Protein 3HJZ (pdb70)

InterPro domains:
  IPR001585 Transaldolase/Fructose-6-phosphate aldolase [PF00923] (14-316)
  IPR001585 Transaldolase/Fructose-6-phosphate aldolase [PTHR10683] (3-319)
  IPR004730 Transaldolase type 1 [MF_00492] (2-321)
  IPR004730 Transaldolase type 1 [TIGR00874] (5-321)
  IPR004730 Transaldolase type 1 [cd00957] (3-308)
  IPR013785 Aldolase-type TIM barrel [G3DSA:3.20.20.70] (1-333)
  IPR018225 Transaldolase, active site [PS00958] (132-149)
  IPR018225 Transaldolase, active site [PS01054] (31-39)

Radius of gyration: 20.73 Å; Cα contacts (8 Å, |Δi|>4): 578; chains: 1; bounding box: 53×52×61 Å

Sequence (327 aa):
GKSILEQLSSTVVVVADTGDLDSIKKFQPRDATTNPSLILAAAKNPDYVKLIDKAIESSENTLPNGFSEIELIKETVDQVSSVFFGKEILKIISGRVSTEVDARLSFDTEATVKKKARKLINLYKNFGIIEKEERILIKIAATWEGIKAAEILEKEGIKCNLTLLFNFCQAVTCANANNITLISPFVGRILDWHKAKTGKTSFIGAEEDPGVISVTQIYKYFKEKGFKTEVGASFRRNLDEIKELAGCDLLTIAPKFLEELKREKGVLIRKLDASTTKINNSIDYKFEEEKDFRLSLLEDQASSEKLSSEEGITGFSKAIEELEELLIEERLSSEKNHKLISA

Foldseek 3Di:
DDFLLRLLVVQQEFAADQEDVVCQVVQGQEEEQALRRLVVLCVPPVSVVLLVVLLVVLVVVDDPPDDPVSSLVSSLLSSLLSVLVVSVVRHNAAYEGEQQLVCQPPLVVSLVSLVVSQVSNVVVPHHQRRYAHEGEQDPSRLVNQLVCVVVVRAYEYELDQAPLSLLSNLVSLHAEYEYAQVVQQVVVCVVPVPPDQFACRRSSLVGQLVSLQVCFQQVGNYAYYENDPDLSSVLSQRQGNYYHHHPVSSVVSRVHDDDRDRSSDHHYHDDDDDSDDQDDVNSVVVCVPCSVVSSVVVSVVSNVSSVVSSVVSVVSVVCVVCVVVDD

Secondary structure (DSSP, 8-state):
---HHHHHH--EEEE---SHHHHHHH--SSEEE-HHHHHHHTTSTTTHHHHHHHHHHHHHHSPTT--HHHHHHHHHHHHHHHHHHHHHTT-SS-EEEE--GGGTT-HHHHHHHHHHHHHHHHHTT--GGGEEEEEE-SHHHHHHHHHHHHTT--EEEES--SHHHHHHHHHTT-SEE--BHHHHHHHHHHHH------GGG-HHHHHHHHHHHHHHHHT---B--B--SSHHHHHHTTT-SEEEE-HHHHHHHHH--S------------S--------HHHHHH------HHHHHHHHHHHHHHHHHHHHHHHHHHH--HHHHH--

Organism: Prochlorococcus marinus (strain MIT 9312) (NCBI:txid74546)

Nearest PDB structures (foldseek):
  1i2r-assembly1_B  TM=9.278E-01  e=1.715E-32  Escherichia coli
  1i2q-assembly1_B  TM=9.282E-01  e=2.125E-32  Escherichia coli
  3m16-assembly1_A-2  TM=9.325E-01  e=6.916E-32  Oleispira antarctica
  1i2p-assembly1_B  TM=9.284E-01  e=3.264E-32  Escherichia coli
  4rz6-assembly1_B  TM=9.303E-01  e=6.555E-32  Escherichia coli K-12

CATH classification: 3.20.20.70

Solvent-accessible surface area: 15963 Å² total

B-factor: mean 16.56, std 7.11, range [6.6, 60.42]

Structure (mmCIF, N/CA/C/O backbone):
data_3HJZ
#
_entry.id   3HJZ
#
_cell.length_a   42.755
_cell.length_b   80.376
_cell.length_c   97.866
_cell.angle_alpha   90.00
_cell.angle_beta   90.00
_cell.angle_gamma   90.00
#
_symmetry.space_group_name_H-M   'P 21 21 21'
#
loop_
_entity.id
_entity.type
_entity.pdbx_description
1 polymer 'Transaldolase B'
2 non-polymer 1,2-ETHANEDIOL
3 non-polymer 'SODIUM ION'
4 non-polymer 'CHLORIDE ION'
5 non-polymer 'SULFATE ION'
6 non-polymer DI(HYDROXYETHYL)ETHER
7 water water
#
loop_
_atom_site.group_PDB
_atom_site.id
_atom_site.type_symbol
_atom_site.label_atom_id
_atom_site.label_alt_id
_atom_site.label_comp_id
_atom_site.label_asym_id
_atom_site.label_entity_id
_atom_site.label_seq_id
_atom_site.pdbx_PDB_ins_code
_atom_site.Cartn_x
_atom_site.Cartn_y
_atom_site.Cartn_z
_atom_site.occupancy
_atom_site.B_iso_or_equiv
_atom_site.auth_seq_id
_atom_site.auth_comp_id
_atom_site.auth_asym_id
_atom_site.auth_atom_id
_atom_site.pdbx_PDB_model_num
ATOM 1 N N . GLY A 1 1 ? -16.429 19.478 5.906 1.00 32.36 0 GLY A N 1
ATOM 2 C CA . GLY A 1 1 ? -15.279 19.407 4.904 1.00 31.84 0 GLY A CA 1
ATOM 3 C C . GLY A 1 1 ? -14.328 20.603 4.743 1.00 31.81 0 GLY A C 1
ATOM 4 O O . GLY A 1 1 ? -14.535 21.634 5.400 1.00 33.00 0 GLY A O 1
ATOM 21 N N . LYS A 1 3 ? -13.106 16.884 3.560 1.00 27.60 2 LYS A N 1
ATOM 22 C CA . LYS A 1 3 ? -12.981 15.652 4.369 1.00 23.93 2 LYS A CA 1
ATOM 23 C C . LYS A 1 3 ? -11.749 14.832 4.004 1.00 21.02 2 LYS A C 1
ATOM 24 O O . LYS A 1 3 ? -11.609 14.347 2.875 1.00 19.27 2 LYS A O 1
ATOM 30 N N . SER A 1 4 ? -10.852 14.697 4.970 1.00 18.27 3 SER A N 1
ATOM 31 C CA . SER A 1 4 ? -9.695 13.830 4.812 1.00 15.64 3 SER A CA 1
ATOM 32 C C . SER A 1 4 ? -10.189 12.380 4.645 1.00 13.63 3 SER A C 1
ATOM 33 O O . SER A 1 4 ? -11.359 12.070 4.930 1.00 12.05 3 SER A O 1
ATOM 36 N N . ILE A 1 5 ? -9.300 11.525 4.154 1.00 12.84 4 ILE A N 1
ATOM 37 C CA . ILE A 1 5 ? -9.567 10.088 4.087 1.00 12.21 4 ILE A CA 1
ATOM 38 C C . ILE A 1 5 ? -9.889 9.591 5.511 1.00 12.07 4 ILE A C 1
ATOM 39 O O . ILE A 1 5 ? -10.808 8.775 5.683 1.00 11.59 4 ILE A O 1
ATOM 44 N N . LEU A 1 6 ? -9.151 10.068 6.518 1.00 12.03 5 LEU A N 1
ATOM 45 C CA . LEU A 1 6 ? -9.431 9.650 7.921 1.00 12.49 5 LEU A CA 1
ATOM 46 C C . LEU A 1 6 ? -10.866 10.022 8.328 1.00 13.29 5 LEU A C 1
ATOM 47 O O . LEU A 1 6 ? -11.615 9.209 8.930 1.00 12.73 5 LEU A O 1
ATOM 52 N N . GLU A 1 7 ? -11.283 11.232 7.972 1.00 12.51 6 GLU A N 1
ATOM 53 C CA . GLU A 1 7 ? -12.602 11.643 8.390 1.00 12.99 6 GLU A CA 1
ATOM 54 C C . GLU A 1 7 ? -13.691 10.794 7.698 1.00 13.11 6 GLU A C 1
ATOM 55 O O . GLU A 1 7 ? -14.677 10.405 8.325 1.00 12.52 6 GLU A O 1
ATOM 61 N N . GLN A 1 8 ? -13.507 10.521 6.406 1.00 11.66 7 GLN A N 1
ATOM 62 C CA . GLN A 1 8 ? -14.403 9.629 5.681 1.00 12.83 7 GLN A CA 1
ATOM 63 C C . GLN A 1 8 ? -14.456 8.269 6.343 1.00 12.87 7 GLN A C 1
ATOM 64 O O . GLN A 1 8 ? -15.559 7.775 6.647 1.00 12.39 7 GLN A O 1
ATOM 70 N N . LEU A 1 9 ? -13.280 7.692 6.601 1.00 12.72 8 LEU A N 1
ATOM 71 C CA . LEU A 1 9 ? -13.178 6.366 7.263 1.00 12.59 8 LEU A CA 1
ATOM 72 C C . LEU A 1 9 ? -13.913 6.324 8.619 1.00 13.55 8 LEU A C 1
ATOM 73 O O . LEU A 1 9 ? -14.636 5.350 8.923 1.00 12.44 8 LEU A O 1
ATOM 78 N N . SER A 1 10 ? -13.751 7.379 9.418 1.00 13.07 9 SER A N 1
ATOM 79 C CA . SER A 1 10 ? -14.336 7.420 10.767 1.00 13.74 9 SER A CA 1
ATOM 80 C C . SER A 1 10 ? -15.854 7.511 10.721 1.00 14.21 9 SER A C 1
ATOM 81 O O . SER A 1 10 ? -16.528 7.185 11.705 1.00 13.92 9 SER A O 1
ATOM 84 N N . SER A 1 11 ? -16.395 7.948 9.581 1.00 14.04 10 SER A N 1
ATOM 85 C CA . SER A 1 11 ? -17.837 7.992 9.423 1.00 14.70 10 SER A CA 1
ATOM 86 C C . SER A 1 11 ? -18.393 6.619 9.107 1.00 14.79 10 SER A C 1
ATOM 87 O O . SER A 1 11 ? -19.591 6.413 9.208 1.00 15.25 10 SER A O 1
ATOM 98 N N . THR A 1 13 ? -16.596 3.530 10.143 1.00 10.52 12 THR A N 1
ATOM 99 C CA . THR A 1 13 ? -15.847 2.532 10.931 1.00 11.48 12 THR A CA 1
ATOM 100 C C . THR A 1 13 ? -15.408 3.171 12.223 1.00 11.70 12 THR A C 1
ATOM 101 O O . THR A 1 13 ? -14.948 4.314 12.219 1.00 12.68 12 THR A O 1
ATOM 105 N N . VAL A 1 14 ? -15.522 2.443 13.322 1.00 12.02 13 VAL A N 1
ATOM 106 C CA . VAL A 1 14 ? -14.845 2.841 14.556 1.00 12.08 13 VAL A CA 1
ATOM 107 C C . VAL A 1 14 ? -13.318 2.629 14.426 1.00 11.99 13 VAL A C 1
ATOM 108 O O . VAL A 1 14 ? -12.789 1.501 14.427 1.00 11.06 13 VAL A O 1
ATOM 112 N N . VAL A 1 15 ? -12.607 3.736 14.325 1.00 12.61 14 VAL A N 1
ATOM 113 C CA . VAL A 1 15 ? -11.155 3.680 14.159 1.00 13.04 14 VAL A CA 1
ATOM 114 C C . VAL A 1 15 ? -10.507 3.731 15.533 1.00 13.49 14 VAL A C 1
ATOM 115 O O . VAL A 1 15 ? -10.848 4.593 16.356 1.00 13.20 14 VAL A O 1
ATOM 119 N N . VAL A 1 16 ? -9.553 2.813 15.756 1.00 13.33 15 VAL A N 1
ATOM 120 C CA A VAL A 1 16 ? -8.866 2.737 17.026 0.80 14.81 15 VAL A CA 1
ATOM 121 C CA B VAL A 1 16 ? -8.883 2.638 17.043 0.20 13.84 15 VAL A CA 1
ATOM 122 C C . VAL A 1 16 ? -7.373 2.640 16.816 1.00 14.43 15 VAL A C 1
ATOM 123 O O . VAL A 1 16 ? -6.874 1.805 16.058 1.00 15.65 15 VAL A O 1
ATOM 130 N N . ALA A 1 17 ? -6.646 3.531 17.481 1.00 15.31 16 ALA A N 1
ATOM 131 C CA . ALA A 1 17 ? -5.186 3.504 17.406 1.00 15.41 16 ALA A CA 1
ATOM 132 C C . ALA A 1 17 ? -4.702 2.184 17.979 1.00 16.36 16 ALA A C 1
ATOM 133 O O . ALA A 1 17 ? -5.143 1.748 19.046 1.00 16.17 16 ALA A O 1
ATOM 135 N N . ASP A 1 18 ? -3.780 1.572 17.265 1.00 16.30 17 ASP A N 1
ATOM 136 C CA . ASP A 1 18 ? -3.107 0.371 17.696 1.00 17.98 17 ASP A CA 1
ATOM 137 C C . ASP A 1 18 ? -2.075 0.779 18.745 1.00 18.95 17 ASP A C 1
ATOM 138 O O . ASP A 1 18 ? -1.169 1.592 18.460 1.00 20.28 17 ASP A O 1
ATOM 143 N N . THR A 1 19 ? -2.222 0.267 19.964 1.00 18.14 18 THR A N 1
ATOM 144 C CA . THR A 1 19 ? -1.299 0.599 21.063 1.00 18.38 18 THR A CA 1
ATOM 145 C C . THR A 1 19 ? -0.802 -0.691 21.711 1.00 18.97 18 THR A C 1
ATOM 146 O O . THR A 1 19 ? -1.548 -1.674 21.771 1.00 19.28 18 THR A O 1
ATOM 150 N N . GLY A 1 20 ? 0.456 -0.708 22.164 1.00 18.31 19 GLY A N 1
ATOM 151 C CA . GLY A 1 20 ? 0.962 -1.881 22.883 1.00 19.10 19 GLY A CA 1
ATOM 152 C C . GLY A 1 20 ? 1.556 -1.538 24.237 1.00 18.52 19 GLY A C 1
ATOM 153 O O . GLY A 1 20 ? 2.203 -2.367 24.852 1.00 18.85 19 GLY A O 1
ATOM 154 N N . ASP A 1 21 ? 1.369 -0.302 24.688 1.00 18.00 20 ASP A N 1
ATOM 155 C CA . ASP A 1 21 ? 1.902 0.107 25.988 1.00 19.12 20 ASP A CA 1
ATOM 156 C C . ASP A 1 21 ? 1.086 1.269 26.525 1.00 18.70 20 ASP A C 1
ATOM 157 O O . ASP A 1 21 ? 0.358 1.940 25.780 1.00 17.93 20 ASP A O 1
ATOM 162 N N . LEU A 1 22 ? 1.221 1.497 27.820 1.00 18.17 21 LEU A N 1
ATOM 163 C CA . LEU A 1 22 ? 0.435 2.497 28.507 1.00 18.78 21 LEU A CA 1
ATOM 164 C C . LEU A 1 22 ? 0.722 3.935 28.042 1.00 18.36 21 LEU A C 1
ATOM 165 O O . LEU A 1 22 ? -0.192 4.763 27.947 1.00 17.47 21 LEU A O 1
ATOM 170 N N . ASP A 1 23 ? 1.982 4.251 27.750 1.00 18.53 22 ASP A N 1
ATOM 171 C CA . ASP A 1 23 ? 2.283 5.589 27.241 1.00 19.01 22 ASP A CA 1
ATOM 172 C C . ASP A 1 23 ? 1.519 5.886 25.950 1.00 18.22 22 ASP A C 1
ATOM 173 O O . ASP A 1 23 ? 1.000 6.989 25.772 1.00 18.71 22 ASP A O 1
ATOM 178 N N . SER A 1 24 ? 1.464 4.905 25.053 1.00 17.14 23 SER A N 1
ATOM 179 C CA . SER A 1 24 ? 0.748 5.073 23.780 1.00 17.32 23 SER A CA 1
ATOM 180 C C . SER A 1 24 ? -0.757 5.182 24.000 1.00 15.47 23 SER A C 1
ATOM 181 O O . SER A 1 24 ? -1.455 5.894 23.273 1.00 15.21 23 SER A O 1
ATOM 184 N N . ILE A 1 25 ? -1.261 4.459 24.997 1.00 15.08 24 ILE A N 1
ATOM 185 C CA . ILE A 1 25 ? -2.686 4.543 25.332 1.00 14.87 24 ILE A CA 1
ATOM 186 C C . ILE A 1 25 ? -3.016 5.957 25.818 1.00 16.26 24 ILE A C 1
ATOM 187 O O . ILE A 1 25 ? -3.965 6.582 25.365 1.00 15.84 24 ILE A O 1
ATOM 192 N N . LYS A 1 26 ? -2.180 6.489 26.698 1.00 18.22 25 LYS A N 1
ATOM 193 C CA . LYS A 1 26 ? -2.335 7.882 27.160 1.00 20.27 25 LYS A CA 1
ATOM 194 C C . LYS A 1 26 ? -2.229 8.901 26.007 1.00 20.24 25 LYS A C 1
ATOM 195 O O . LYS A 1 26 ? -3.034 9.828 25.916 1.00 20.90 25 LYS A O 1
ATOM 201 N N . LYS A 1 27 ? -1.261 8.695 25.123 1.00 21.44 26 LYS A N 1
ATOM 202 C CA . LYS A 1 27 ? -0.984 9.636 24.031 1.00 22.26 26 LYS A CA 1
ATOM 203 C C . LYS A 1 27 ? -2.098 9.668 22.984 1.00 22.44 26 LYS A C 1
ATOM 204 O O . LYS A 1 27 ? -2.605 10.756 22.628 1.00 22.06 26 LYS A O 1
ATOM 210 N N . PHE A 1 28 ? -2.492 8.475 22.520 1.00 21.42 27 PHE A N 1
ATOM 211 C CA . PHE A 1 28 ? -3.470 8.327 21.430 1.00 21.73 27 PHE A CA 1
ATOM 212 C C . PHE A 1 28 ? -4.926 8.272 21.845 1.00 21.45 27 PHE A C 1
ATOM 213 O O . PHE A 1 28 ? -5.800 8.547 21.025 1.00 22.80 27 PHE A O 1
ATOM 221 N N . GLN A 1 29 ? -5.182 7.961 23.115 1.00 20.46 28 GLN A N 1
ATOM 222 C CA . GLN A 1 29 ? -6.537 7.807 23.663 1.00 21.37 28 GLN A CA 1
ATOM 223 C C . GLN A 1 29 ? -7.469 6.920 22.810 1.00 20.61 28 GLN A C 1
ATOM 224 O O . GLN A 1 29 ? -8.536 7.355 22.395 1.00 20.33 28 GLN A O 1
ATOM 230 N N . PRO A 1 30 ? -7.068 5.648 22.5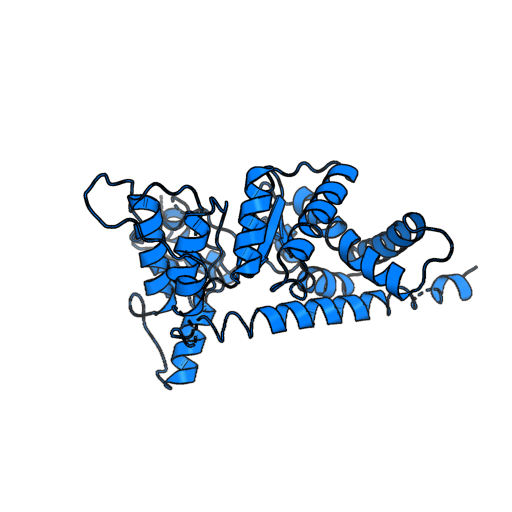76 1.00 19.65 29 PRO A N 1
ATOM 231 C CA . PRO A 1 30 ? -7.879 4.771 21.726 1.00 19.42 29 PRO A CA 1
ATOM 232 C C . PRO A 1 30 ? -9.204 4.497 22.420 1.00 18.83 29 PRO A C 1
ATOM 233 O O . PRO A 1 30 ? -9.232 4.490 23.651 1.00 18.85 29 PRO A O 1
ATOM 237 N N . ARG A 1 31 ? -10.274 4.232 21.659 1.00 17.82 30 ARG A N 1
ATOM 238 C CA . ARG A 1 31 ? -11.555 3.910 22.305 1.00 17.77 30 ARG A CA 1
ATOM 239 C C . ARG A 1 31 ? -11.418 2.594 23.073 1.00 16.58 30 ARG A C 1
ATOM 240 O O . ARG A 1 31 ? -11.886 2.486 24.203 1.00 15.49 30 ARG A O 1
ATOM 248 N N . ASP A 1 32 ? -10.766 1.613 22.447 1.00 15.39 31 ASP A N 1
ATOM 249 C CA . ASP A 1 32 ? -10.533 0.322 23.082 1.00 14.98 31 ASP A CA 1
ATOM 250 C C . ASP A 1 32 ? -9.054 0.050 23.110 1.00 14.80 31 ASP A C 1
ATOM 251 O O . ASP A 1 32 ? -8.305 0.522 22.236 1.00 14.49 31 ASP A O 1
ATOM 256 N N . ALA A 1 33 ? -8.630 -0.782 24.056 1.00 14.42 32 ALA A N 1
ATOM 257 C CA . ALA A 1 33 ? -7.227 -1.199 24.144 1.00 13.99 32 ALA A CA 1
ATOM 258 C C . ALA A 1 33 ? -7.132 -2.547 24.860 1.00 14.94 32 ALA A C 1
ATOM 259 O O . ALA A 1 33 ? -8.172 -3.188 25.136 1.00 14.51 32 ALA A O 1
ATOM 261 N N . THR A 1 34 ? -5.905 -2.985 25.158 1.00 15.03 33 THR A N 1
ATOM 262 C CA . THR A 1 34 ? -5.670 -4.371 25.618 1.00 15.44 33 THR A CA 1
ATOM 263 C C . THR A 1 34 ? -4.668 -4.428 26.790 1.00 14.92 33 THR A C 1
ATOM 264 O O . THR A 1 34 ? -3.595 -3.802 26.758 1.00 15.20 33 THR A O 1
ATOM 268 N N . THR A 1 35 ? -5.021 -5.189 27.820 1.00 14.23 34 THR A N 1
ATOM 269 C CA . THR A 1 35 ? -4.028 -5.656 28.779 1.00 13.06 34 THR A CA 1
ATOM 270 C C . THR A 1 35 ? -3.575 -7.092 28.386 1.00 13.40 34 THR A C 1
ATOM 271 O O . THR A 1 35 ? -4.378 -8.027 28.232 1.00 13.66 34 THR A O 1
ATOM 275 N N . ASN A 1 36 ? -2.278 -7.251 28.222 1.00 12.72 35 ASN A N 1
ATOM 276 C CA . ASN A 1 36 ? -1.714 -8.547 27.923 1.00 13.19 35 ASN A CA 1
ATOM 277 C C . ASN A 1 36 ? -0.293 -8.562 28.477 1.00 12.07 35 ASN A C 1
ATOM 278 O O . ASN A 1 36 ? 0.237 -7.518 28.896 1.00 13.24 35 ASN A O 1
ATOM 283 N N . PRO A 1 37 ? 0.315 -9.750 28.529 1.00 12.40 36 PRO A N 1
ATOM 284 C CA . PRO A 1 37 ? 1.705 -9.868 28.980 1.00 12.72 36 PRO A CA 1
ATOM 285 C C . PRO A 1 37 ? 2.687 -8.863 28.345 1.00 12.09 36 PRO A C 1
ATOM 286 O O . PRO A 1 37 ? 3.448 -8.281 29.064 1.00 12.63 36 PRO A O 1
ATOM 290 N N . SER A 1 38 ? 2.601 -8.599 27.045 1.00 12.36 37 SER A N 1
ATOM 291 C CA . SER A 1 38 ? 3.534 -7.684 26.363 1.00 13.24 37 SER A CA 1
ATOM 292 C C . SER A 1 38 ? 3.471 -6.206 26.825 1.00 13.70 37 SER A C 1
ATOM 293 O O . SER A 1 38 ? 4.519 -5.535 26.930 1.00 12.34 37 SER A O 1
ATOM 296 N N . LEU A 1 39 ? 2.258 -5.708 27.061 1.00 12.77 38 LEU A N 1
ATOM 297 C CA . LEU A 1 39 ? 2.056 -4.371 27.614 1.00 13.51 38 LEU A CA 1
ATOM 298 C C . LEU A 1 39 ? 2.705 -4.245 29.017 1.00 13.85 38 LEU A C 1
ATOM 299 O O . LEU A 1 39 ? 3.357 -3.227 29.346 1.00 14.09 38 LEU A O 1
ATOM 304 N N . ILE A 1 40 ? 2.530 -5.276 29.820 1.00 13.17 39 ILE A N 1
ATOM 305 C CA . ILE A 1 40 ? 3.090 -5.312 31.168 1.00 14.27 39 ILE A CA 1
ATOM 306 C C . ILE A 1 40 ? 4.627 -5.434 31.166 1.00 14.24 39 ILE A C 1
ATOM 307 O O . ILE A 1 40 ? 5.289 -4.772 31.978 1.00 14.59 39 ILE A O 1
ATOM 312 N N . LEU A 1 41 ? 5.190 -6.244 30.256 1.00 13.87 40 LEU A N 1
ATOM 313 C CA . LEU A 1 41 ? 6.657 -6.277 30.052 1.00 15.23 40 LEU A CA 1
ATOM 314 C C . LEU A 1 41 ? 7.225 -4.899 29.670 1.00 15.65 40 LEU A C 1
ATOM 315 O O . LEU A 1 41 ? 8.269 -4.476 30.201 1.00 15.99 40 LEU A O 1
ATOM 320 N N . ALA A 1 42 ? 6.544 -4.218 28.747 1.00 16.53 41 ALA A N 1
ATOM 321 C CA . ALA A 1 42 ? 6.873 -2.856 28.377 1.00 16.59 41 ALA A CA 1
ATOM 322 C C . ALA A 1 42 ? 6.858 -1.933 29.602 1.00 17.24 41 ALA A C 1
ATOM 323 O O . ALA A 1 42 ? 7.761 -1.143 29.782 1.00 17.89 41 ALA A O 1
ATOM 325 N N . ALA A 1 43 ? 5.832 -2.045 30.437 1.00 17.94 42 ALA A N 1
ATOM 326 C CA . ALA A 1 43 ? 5.660 -1.181 31.604 1.00 18.80 42 ALA A CA 1
ATOM 327 C C . ALA A 1 43 ? 6.758 -1.407 32.663 1.00 20.23 42 ALA A C 1
ATOM 328 O O . ALA A 1 43 ? 7.124 -0.488 33.415 1.00 20.24 42 ALA A O 1
ATOM 330 N N . ALA A 1 44 ? 7.276 -2.639 32.720 1.00 21.80 43 ALA A N 1
ATOM 331 C CA . ALA A 1 44 ? 8.318 -2.986 33.695 1.00 23.45 43 ALA A CA 1
ATOM 332 C C . ALA A 1 44 ? 9.562 -2.113 33.529 1.00 24.25 43 ALA A C 1
ATOM 333 O O . ALA A 1 44 ? 10.362 -1.949 34.466 1.00 25.03 43 ALA A O 1
ATOM 335 N N . LYS A 1 45 ? 9.704 -1.546 32.340 1.00 25.33 44 LYS A N 1
ATOM 336 C CA . LYS A 1 45 ? 10.854 -0.686 31.995 1.00 26.22 44 LYS A CA 1
ATOM 337 C C . LYS A 1 45 ? 10.672 0.754 32.457 1.00 25.85 44 LYS A C 1
ATOM 338 O O . LYS A 1 45 ? 11.595 1.553 32.372 1.00 26.20 44 LYS A O 1
ATOM 344 N N . ASN A 1 46 ? 9.477 1.063 32.943 1.00 25.60 45 ASN A N 1
ATOM 345 C CA . ASN A 1 46 ? 9.050 2.404 33.306 1.00 25.54 45 ASN A CA 1
ATOM 346 C C . ASN A 1 46 ? 8.990 2.590 34.829 1.00 25.74 45 ASN A C 1
ATOM 347 O O . ASN A 1 46 ? 8.287 1.865 35.521 1.00 24.79 45 ASN A O 1
ATOM 352 N N . PRO A 1 47 ? 9.733 3.587 35.365 1.00 25.99 46 PRO A N 1
ATOM 353 C CA . PRO A 1 47 ? 9.815 3.746 36.822 1.00 26.16 46 PRO A CA 1
ATOM 354 C C . PRO A 1 47 ? 8.479 4.061 37.490 1.00 25.87 46 PRO A C 1
ATOM 355 O O . PRO A 1 47 ? 8.329 3.840 38.695 1.00 26.87 46 PRO A O 1
ATOM 359 N N . ASP A 1 48 ? 7.514 4.575 36.737 1.00 25.16 47 ASP A N 1
ATOM 360 C CA . ASP A 1 48 ? 6.183 4.776 37.295 1.00 24.84 47 ASP A CA 1
ATOM 361 C C . ASP A 1 48 ? 5.460 3.435 37.347 1.00 23.89 47 ASP A C 1
ATOM 362 O O . ASP A 1 48 ? 5.113 2.956 38.417 1.00 23.96 47 ASP A O 1
ATOM 367 N N . TYR A 1 49 ? 5.263 2.836 36.180 1.00 22.12 48 TYR A N 1
ATOM 368 C CA . TYR A 1 49 ? 4.387 1.678 36.043 1.00 21.88 48 TYR A CA 1
ATOM 369 C C . TYR A 1 49 ? 4.924 0.416 36.738 1.00 19.82 48 TYR A C 1
ATOM 370 O O . TYR A 1 49 ? 4.141 -0.423 37.184 1.00 20.72 48 TYR A O 1
ATOM 379 N N . VAL A 1 50 ? 6.242 0.261 36.832 1.00 19.05 49 VAL A N 1
ATOM 380 C CA . VAL A 1 50 ? 6.804 -0.917 37.539 1.00 17.74 49 VAL A CA 1
ATOM 381 C C . VAL A 1 50 ? 6.291 -1.037 38.990 1.00 18.09 49 VAL A C 1
ATOM 382 O O . VAL A 1 50 ? 6.140 -2.155 39.540 1.00 16.65 49 VAL A O 1
ATOM 386 N N . LYS A 1 51 ? 5.975 0.108 39.602 1.00 16.86 50 LYS A N 1
ATOM 387 C CA . LYS A 1 51 ? 5.428 0.112 40.967 1.00 18.19 50 LYS A CA 1
ATOM 388 C C . LYS A 1 51 ? 4.086 -0.629 41.033 1.00 17.28 50 LYS A C 1
ATOM 389 O O . LYS A 1 51 ? 3.749 -1.240 42.053 1.00 15.83 50 LYS A O 1
ATOM 395 N N . LEU A 1 52 ? 3.340 -0.576 39.934 1.00 16.54 51 LEU A N 1
ATOM 396 C CA . LEU A 1 52 ? 2.055 -1.267 39.861 1.00 15.97 51 LEU A CA 1
ATOM 397 C C . LEU A 1 52 ? 2.249 -2.791 39.735 1.00 15.12 51 LEU A C 1
ATOM 398 O O . LEU A 1 52 ? 1.449 -3.574 40.290 1.00 13.82 51 LEU A O 1
ATOM 403 N N . ILE A 1 53 ? 3.322 -3.197 39.043 1.00 14.00 52 ILE A N 1
ATOM 404 C CA . ILE A 1 53 ? 3.761 -4.601 39.066 1.00 13.22 52 ILE A CA 1
ATOM 405 C C . ILE A 1 53 ? 4.101 -5.069 40.490 1.00 13.49 52 ILE A C 1
ATOM 406 O O . ILE A 1 53 ? 3.592 -6.117 40.942 1.00 13.33 52 ILE A O 1
ATOM 411 N N . ASP A 1 54 ? 4.970 -4.333 41.187 1.00 12.97 53 ASP A N 1
ATOM 412 C CA . ASP A 1 54 ? 5.305 -4.717 42.564 1.00 14.72 53 ASP A CA 1
ATOM 413 C C . ASP A 1 54 ? 4.069 -4.764 43.445 1.00 13.81 53 ASP A C 1
ATOM 414 O O . ASP A 1 54 ? 3.944 -5.635 44.316 1.00 13.50 53 ASP A O 1
ATOM 419 N N . LYS A 1 55 ? 3.129 -3.840 43.212 1.00 14.01 54 LYS A N 1
ATOM 420 C CA . LYS A 1 55 ? 1.868 -3.855 43.951 1.00 13.35 54 LYS A CA 1
ATOM 421 C C . LYS A 1 55 ? 1.051 -5.145 43.760 1.00 13.44 54 LYS A C 1
ATOM 422 O O . LYS A 1 55 ? 0.492 -5.682 44.718 1.00 13.33 54 LYS A O 1
ATOM 428 N N . ALA A 1 56 ? 1.012 -5.649 42.534 1.00 12.75 55 ALA A N 1
ATOM 429 C CA . ALA A 1 56 ? 0.329 -6.913 42.230 1.00 13.10 55 ALA A CA 1
ATOM 430 C C . ALA A 1 56 ? 0.975 -8.077 42.968 1.00 13.34 55 ALA A C 1
ATOM 431 O O . ALA A 1 56 ? 0.278 -8.970 43.434 1.00 14.82 55 ALA A O 1
ATOM 433 N N . ILE A 1 57 ? 2.297 -8.050 43.096 1.00 14.24 56 ILE A N 1
ATOM 434 C CA . ILE A 1 57 ? 3.022 -9.066 43.887 1.00 14.01 56 ILE A CA 1
ATOM 435 C C . ILE A 1 57 ? 2.584 -8.956 45.351 1.00 13.89 56 ILE A C 1
ATOM 436 O O . ILE A 1 57 ? 2.165 -9.942 45.955 1.00 12.94 56 ILE A O 1
ATOM 441 N N . GLU A 1 58 ? 2.667 -7.755 45.918 1.00 14.05 57 GLU A N 1
ATOM 442 C CA . GLU A 1 58 ? 2.176 -7.526 47.283 1.00 15.06 57 GLU A CA 1
ATOM 443 C C . GLU A 1 58 ? 0.733 -7.982 47.497 1.00 14.24 57 GLU A C 1
ATOM 444 O O . GLU A 1 58 ? 0.411 -8.640 48.500 1.00 13.98 57 GLU A O 1
ATOM 450 N N . SER A 1 59 ? -0.144 -7.608 46.572 1.00 14.43 58 SER A N 1
ATOM 451 C CA . SER A 1 59 ? -1.570 -7.962 46.663 1.00 14.99 58 SER A CA 1
ATOM 452 C C . SER A 1 59 ? -1.790 -9.484 46.636 1.00 15.11 58 SER A C 1
ATOM 453 O O . SER A 1 59 ? -2.645 -10.043 47.370 1.00 14.76 58 SER A O 1
ATOM 456 N N . SER A 1 60 ? -0.992 -10.159 45.800 1.00 15.45 59 SER A N 1
ATOM 457 C CA . SER A 1 60 ? -1.075 -11.614 45.659 1.00 14.88 59 SER A CA 1
ATOM 458 C C . SER A 1 60 ? -0.559 -12.300 46.925 1.00 15.83 59 SER A C 1
ATOM 459 O O . SER A 1 60 ? -1.131 -13.287 47.378 1.00 14.73 59 SER A O 1
ATOM 462 N N . GLU A 1 61 ? 0.496 -11.734 47.504 1.00 16.67 60 GLU A N 1
ATOM 463 C CA . GLU A 1 61 ? 1.022 -12.181 48.794 1.00 17.05 60 GLU A CA 1
ATOM 464 C C . GLU A 1 61 ? -0.016 -12.131 49.919 1.00 17.33 60 GLU A C 1
ATOM 465 O O . GLU A 1 61 ? -0.127 -13.072 50.723 1.00 16.80 60 GLU A O 1
ATOM 471 N N . ASN A 1 62 ? -0.781 -11.038 49.945 1.00 16.81 61 ASN A N 1
ATOM 472 C CA . ASN A 1 62 ? -1.856 -10.836 50.902 1.00 16.80 61 ASN A CA 1
ATOM 473 C C . ASN A 1 62 ? -3.019 -11.799 50.645 1.00 16.13 61 ASN A C 1
ATOM 474 O O . ASN A 1 62 ? -3.711 -12.196 51.573 1.00 16.65 61 ASN A O 1
ATOM 479 N N . THR A 1 63 ? -3.228 -12.174 49.386 1.00 15.09 62 THR A N 1
ATOM 480 C CA . THR A 1 63 ? -4.425 -12.918 48.980 1.00 16.10 62 THR A CA 1
ATOM 481 C C . THR A 1 63 ? -4.364 -14.417 49.297 1.00 16.13 62 THR A C 1
ATOM 482 O O . THR A 1 63 ? -5.378 -15.050 49.693 1.00 15.82 62 THR A O 1
ATOM 486 N N . LEU A 1 64 ? -3.163 -14.975 49.153 1.00 16.29 63 LEU A N 1
ATOM 487 C CA . LEU A 1 64 ? -2.979 -16.444 49.188 1.00 16.36 63 LEU A CA 1
ATOM 488 C C . LEU A 1 64 ? -3.022 -17.035 50.593 1.00 17.40 63 LEU A C 1
ATOM 489 O O . LEU A 1 64 ? -2.716 -16.336 51.553 1.00 16.02 63 LEU A O 1
ATOM 494 N N . PRO A 1 65 ? -3.438 -18.317 50.714 1.00 19.53 64 PRO A N 1
ATOM 495 C CA . PRO A 1 65 ? -3.350 -19.048 51.987 1.00 20.43 64 PRO A CA 1
ATOM 496 C C . PRO A 1 65 ? -1.945 -19.015 52.589 1.00 20.99 64 PRO A C 1
ATOM 497 O O . PRO A 1 65 ? -0.944 -19.074 51.855 1.00 21.10 64 PRO A O 1
ATOM 501 N N . ASN A 1 66 ? -1.859 -18.950 53.920 1.00 22.35 65 ASN A N 1
ATOM 502 C CA . ASN A 1 66 ? -0.559 -19.055 54.584 1.00 23.10 65 ASN A CA 1
ATOM 503 C C . ASN A 1 66 ? 0.131 -20.319 54.112 1.00 23.20 65 ASN A C 1
ATOM 504 O O . ASN A 1 66 ? -0.529 -21.353 53.892 1.00 24.32 65 ASN A O 1
ATOM 509 N N . GLY A 1 67 ? 1.445 -20.235 53.941 1.00 22.86 66 GLY A N 1
ATOM 510 C CA . GLY A 1 67 ? 2.239 -21.360 53.452 1.00 21.91 66 GLY A CA 1
ATOM 511 C C . GLY A 1 67 ? 2.323 -21.481 51.943 1.00 20.82 66 GLY A C 1
ATOM 512 O O . GLY A 1 67 ? 2.798 -22.494 51.429 1.00 20.30 66 GLY A O 1
ATOM 513 N N . PHE A 1 68 ? 1.851 -20.466 51.209 1.00 19.74 67 PHE A N 1
ATOM 514 C CA . PHE A 1 68 ? 1.937 -20.515 49.758 1.00 18.26 67 PHE A CA 1
ATOM 515 C C . PHE A 1 68 ? 3.425 -20.654 49.324 1.00 18.23 67 PHE A C 1
ATOM 516 O O . PHE A 1 68 ? 4.329 -20.152 49.990 1.00 16.92 67 PHE A O 1
ATOM 524 N N . SER A 1 69 ? 3.653 -21.311 48.185 1.00 17.10 68 SER A N 1
ATOM 525 C CA . SER A 1 69 ? 4.971 -21.336 47.529 1.00 16.57 68 SER A CA 1
ATOM 526 C C . SER A 1 69 ? 5.183 -20.142 46.563 1.00 16.17 68 SER A C 1
ATOM 527 O O . SER A 1 69 ? 4.222 -19.443 46.170 1.00 14.89 68 SER A O 1
ATOM 530 N N . GLU A 1 70 ? 6.440 -19.950 46.157 1.00 15.95 69 GLU A N 1
ATOM 531 C CA . GLU A 1 70 ? 6.790 -18.914 45.201 1.00 15.50 69 GLU A CA 1
ATOM 532 C C . GLU A 1 70 ? 6.067 -19.161 43.872 1.00 15.31 69 GLU A C 1
ATOM 533 O O . GLU A 1 70 ? 5.607 -18.236 43.239 1.00 14.52 69 GLU A O 1
ATOM 539 N N . ILE A 1 71 ? 5.969 -20.418 43.458 1.00 14.63 70 ILE A N 1
ATOM 540 C CA . ILE A 1 71 ? 5.241 -20.789 42.233 1.00 14.39 70 ILE A CA 1
ATOM 541 C C . ILE A 1 71 ? 3.782 -20.317 42.305 1.00 13.83 70 ILE A C 1
ATOM 542 O O . ILE A 1 71 ? 3.278 -19.683 41.350 1.00 12.58 70 ILE A O 1
ATOM 547 N N . GLU A 1 72 ? 3.116 -20.623 43.418 1.00 12.88 71 GLU A N 1
ATOM 548 C CA . GLU A 1 72 ? 1.723 -20.186 43.634 1.00 14.25 71 GLU A CA 1
ATOM 549 C C . GLU A 1 72 ? 1.584 -18.660 43.619 1.00 13.91 71 GLU A C 1
ATOM 550 O O . GLU A 1 72 ? 0.624 -18.125 43.052 1.00 14.82 71 GLU A O 1
ATOM 556 N N . LEU A 1 73 ? 2.562 -17.976 44.225 1.00 14.29 72 LEU A N 1
ATOM 557 C CA . LEU A 1 73 ? 2.619 -16.519 44.237 1.00 13.27 72 LEU A CA 1
ATOM 558 C C . LEU A 1 73 ? 2.690 -15.977 42.802 1.00 14.28 72 LEU A C 1
ATOM 559 O O . LEU A 1 73 ? 1.912 -15.082 42.430 1.00 14.15 72 LEU A O 1
ATOM 564 N N . ILE A 1 74 ? 3.608 -16.527 41.993 1.00 13.22 73 ILE A N 1
ATOM 565 C CA . ILE A 1 74 ? 3.820 -16.024 40.623 1.00 13.73 73 ILE A CA 1
ATOM 566 C C . ILE A 1 74 ? 2.573 -16.240 39.756 1.00 14.12 73 ILE A C 1
ATOM 567 O O . ILE A 1 74 ? 2.144 -15.332 39.025 1.00 13.50 73 ILE A O 1
ATOM 572 N N . LYS A 1 75 ? 1.972 -17.419 39.893 1.00 13.22 74 LYS A N 1
ATOM 573 C CA . LYS A 1 75 ? 0.726 -17.732 39.200 1.00 14.39 74 LYS A CA 1
ATOM 574 C C . LYS A 1 75 ? -0.399 -16.753 39.536 1.00 13.33 74 LYS A C 1
ATOM 575 O O . LYS A 1 75 ? -1.065 -16.229 38.645 1.00 12.47 74 LYS A O 1
ATOM 581 N N . GLU A 1 76 ? -0.585 -16.495 40.827 1.00 12.81 75 GLU A N 1
ATOM 582 C CA . GLU A 1 76 ? -1.630 -15.590 41.278 1.00 12.46 75 GLU A CA 1
ATOM 583 C C . GLU A 1 76 ? -1.330 -14.181 40.789 1.00 11.62 75 GLU A C 1
ATOM 584 O O . GLU A 1 76 ? -2.250 -13.463 40.356 1.00 11.43 75 GLU A O 1
ATOM 590 N N . THR A 1 77 ? -0.040 -13.815 40.800 1.00 10.49 76 THR A N 1
ATOM 591 C CA . THR A 1 77 ? 0.403 -12.489 40.400 1.00 10.68 76 THR A CA 1
ATOM 592 C C . THR A 1 77 ? 0.126 -12.250 38.893 1.00 11.33 76 THR A C 1
ATOM 593 O O . THR A 1 77 ? -0.277 -11.163 38.522 1.00 10.89 76 THR A O 1
ATOM 597 N N . VAL A 1 78 ? 0.336 -13.273 38.052 1.00 11.64 77 VAL A N 1
ATOM 598 C CA . VAL A 1 78 ? 0.080 -13.165 36.607 1.00 12.43 77 VAL A CA 1
ATOM 599 C C . VAL A 1 78 ? -1.384 -12.698 36.388 1.00 13.27 77 VAL A C 1
ATOM 600 O O . VAL A 1 78 ? -1.639 -11.792 35.571 1.00 13.46 77 VAL A O 1
ATOM 604 N N . ASP A 1 79 ? -2.314 -13.328 37.111 1.00 12.85 78 ASP A N 1
ATOM 605 C CA . ASP A 1 79 ? -3.736 -12.952 37.100 1.00 13.22 78 ASP A CA 1
ATOM 606 C C . ASP A 1 79 ? -3.955 -11.520 37.592 1.00 12.20 78 ASP A C 1
ATOM 607 O O . ASP A 1 79 ? -4.588 -10.720 36.910 1.00 12.19 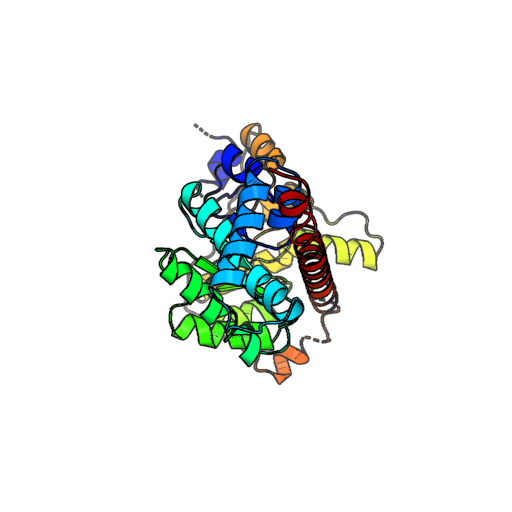78 ASP A O 1
ATOM 612 N N . GLN A 1 80 ? -3.467 -11.221 38.786 1.00 11.83 79 GLN A N 1
ATOM 613 C CA . GLN A 1 80 ? -3.749 -9.918 39.392 1.00 11.41 79 GLN A CA 1
ATOM 614 C C . GLN A 1 80 ? -3.143 -8.775 38.582 1.00 12.11 79 GLN A C 1
ATOM 615 O O . GLN A 1 80 ? -3.800 -7.735 38.384 1.00 13.04 79 GLN A O 1
ATOM 621 N N . VAL A 1 81 ? -1.914 -8.955 38.102 1.00 10.81 80 VAL A N 1
ATOM 622 C CA . VAL A 1 81 ? -1.219 -7.857 37.398 1.00 11.28 80 VAL A CA 1
ATOM 623 C C . VAL A 1 81 ? -1.917 -7.534 36.078 1.00 11.91 80 VAL A C 1
ATOM 624 O O . VAL A 1 81 ? -1.958 -6.374 35.676 1.00 11.66 80 VAL A O 1
ATOM 628 N N A SER A 1 82 ? -2.434 -8.568 35.401 0.50 12.23 81 SER A N 1
ATOM 629 N N B SER A 1 82 ? -2.428 -8.570 35.396 0.50 12.24 81 SER A N 1
ATOM 630 C CA A SER A 1 82 ? -3.203 -8.377 34.177 0.50 12.46 81 SER A CA 1
ATOM 631 C CA B SER A 1 82 ? -3.210 -8.375 34.180 0.50 12.49 81 SER A CA 1
ATOM 632 C C A SER A 1 82 ? -4.411 -7.472 34.436 0.50 12.30 81 SER A C 1
ATOM 633 C C B SER A 1 82 ? -4.382 -7.438 34.465 0.50 12.31 81 SER A C 1
ATOM 634 O O A SER A 1 82 ? -4.650 -6.536 33.680 0.50 12.36 81 SER A O 1
ATOM 635 O O B SER A 1 82 ? -4.570 -6.454 33.757 0.50 12.37 81 SER A O 1
ATOM 640 N N . VAL A 1 83 ? -5.138 -7.747 35.518 1.00 12.38 82 VAL A N 1
ATOM 641 C CA . VAL A 1 83 ? -6.293 -6.935 35.937 1.00 12.59 82 VAL A CA 1
ATOM 642 C C . VAL A 1 83 ? -5.928 -5.521 36.427 1.00 12.47 82 VAL A C 1
ATOM 643 O O . VAL A 1 83 ? -6.647 -4.547 36.130 1.00 12.55 82 VAL A O 1
ATOM 647 N N . PHE A 1 84 ? -4.842 -5.398 37.185 1.00 11.57 83 PHE A N 1
ATOM 648 C CA . PHE A 1 84 ? -4.365 -4.089 37.657 1.00 12.05 83 PHE A CA 1
ATOM 649 C C . PHE A 1 84 ? -4.140 -3.189 36.444 1.00 11.58 83 PHE A C 1
ATOM 650 O O . PHE A 1 84 ? -4.575 -2.037 36.421 1.00 12.03 83 PHE A O 1
ATOM 658 N N . PHE A 1 85 ? -3.465 -3.728 35.437 1.00 11.55 84 PHE A N 1
ATOM 659 C CA . PHE A 1 85 ? -3.146 -2.970 34.231 1.00 11.77 84 PHE A CA 1
ATOM 660 C C . PHE A 1 85 ? -4.384 -2.663 33.363 1.00 11.84 84 PHE A C 1
ATOM 661 O O . PHE A 1 85 ? -4.497 -1.588 32.769 1.00 10.60 84 PHE A O 1
ATOM 669 N N . GLY A 1 86 ? -5.335 -3.591 33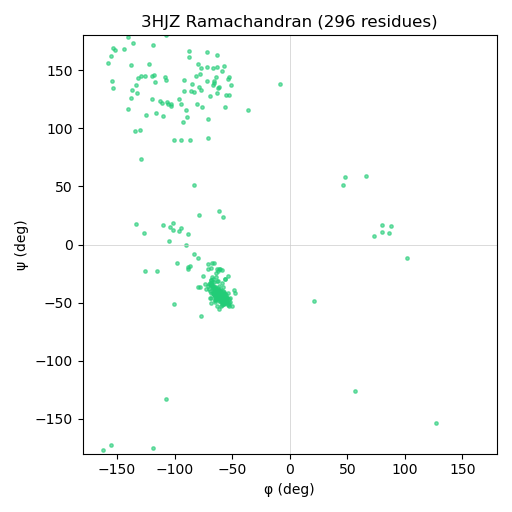.349 1.00 12.06 85 GLY A N 1
ATOM 670 C CA . GLY A 1 86 ? -6.643 -3.334 32.707 1.00 12.62 85 GLY A CA 1
ATOM 671 C C . GLY A 1 86 ? -7.411 -2.198 33.387 1.00 12.98 85 GLY A C 1
ATOM 672 O O . GLY A 1 86 ? -7.962 -1.313 32.717 1.00 12.60 85 GLY A O 1
ATOM 673 N N . LYS A 1 87 ? -7.448 -2.199 34.712 1.00 12.53 86 LYS A N 1
ATOM 674 C CA . LYS A 1 87 ? -8.069 -1.087 35.443 1.00 13.66 86 LYS A CA 1
ATOM 675 C C . LYS A 1 87 ? -7.361 0.234 35.140 1.00 13.29 86 LYS A C 1
ATOM 676 O O . LYS A 1 87 ? -8.029 1.240 34.940 1.00 13.01 86 LYS A O 1
ATOM 682 N N . GLU A 1 88 ? -6.026 0.206 35.051 1.00 12.93 87 GLU A N 1
ATOM 683 C CA . GLU A 1 88 ? -5.243 1.400 34.667 1.00 14.98 87 GLU A CA 1
ATOM 684 C C . GLU A 1 88 ? -5.592 1.928 33.249 1.00 14.76 87 GLU A C 1
ATOM 685 O O . GLU A 1 88 ? -5.816 3.135 33.028 1.00 13.41 87 GLU A O 1
ATOM 691 N N . ILE A 1 89 ? -5.686 1.007 32.292 1.00 14.34 88 ILE A N 1
ATOM 692 C CA . ILE A 1 89 ? -6.240 1.330 30.958 1.00 13.27 88 ILE A CA 1
ATOM 693 C C . ILE A 1 89 ? -7.649 1.967 30.994 1.00 13.97 88 ILE A C 1
ATOM 694 O O . ILE A 1 89 ? -7.849 3.013 30.362 1.00 14.20 88 ILE A O 1
ATOM 699 N N . LEU A 1 90 ? -8.592 1.384 31.753 1.00 14.11 89 LEU A N 1
ATOM 700 C CA . LEU A 1 90 ? -9.967 1.931 31.894 1.00 14.75 89 LEU A CA 1
ATOM 701 C C . LEU A 1 90 ? -10.086 3.326 32.499 1.00 16.05 89 LEU A C 1
ATOM 702 O O . LEU A 1 90 ? -11.111 4.004 32.294 1.00 16.25 89 LEU A O 1
ATOM 707 N N . LYS A 1 91 ? -9.062 3.754 33.228 1.00 16.60 90 LYS A N 1
ATOM 708 C CA . LYS A 1 91 ? -8.981 5.153 33.667 1.00 18.35 90 LYS A CA 1
ATOM 709 C C . LYS A 1 91 ? -8.676 6.107 32.498 1.00 17.95 90 LYS A C 1
ATOM 710 O O . LYS A 1 91 ? -8.917 7.298 32.605 1.00 18.44 90 LYS A O 1
ATOM 716 N N . ILE A 1 92 ? -8.124 5.592 31.403 1.00 17.61 91 ILE A N 1
ATOM 717 C CA . ILE A 1 92 ? -7.719 6.424 30.278 1.00 17.85 91 ILE A CA 1
ATOM 718 C C . ILE A 1 92 ? -8.774 6.347 29.168 1.00 18.11 91 ILE A C 1
ATOM 719 O O . ILE A 1 92 ? -9.233 7.377 28.665 1.00 18.28 91 ILE A O 1
ATOM 724 N N . ILE A 1 93 ? -9.149 5.134 28.779 1.00 16.83 92 ILE A N 1
ATOM 725 C CA . ILE A 1 93 ? -10.006 4.939 27.595 1.00 16.68 92 ILE A CA 1
ATOM 726 C C . ILE A 1 93 ? -11.508 5.010 27.934 1.00 16.64 92 ILE A C 1
ATOM 727 O O . ILE A 1 93 ? -11.895 4.852 29.093 1.00 17.44 92 ILE A O 1
ATOM 732 N N . SER A 1 94 ? -12.339 5.237 26.918 1.00 17.00 93 SER A N 1
ATOM 733 C CA . SER A 1 94 ? -13.786 5.402 27.122 1.00 17.13 93 SER A CA 1
ATOM 734 C C . SER A 1 94 ? -14.526 4.093 26.840 1.00 17.13 93 SER A C 1
ATOM 735 O O . SER A 1 94 ? -15.695 3.914 27.237 1.00 18.38 93 SER A O 1
ATOM 738 N N . GLY A 1 95 ? -13.847 3.164 26.171 1.00 15.91 94 GLY A N 1
ATOM 739 C CA . GLY A 1 95 ? -14.499 1.944 25.727 1.00 15.87 94 GLY A CA 1
ATOM 740 C C . GLY A 1 95 ? -14.078 0.735 26.537 1.00 14.65 94 GLY A C 1
ATOM 741 O O . GLY A 1 95 ? -13.997 0.792 27.777 1.00 14.36 94 GLY A O 1
ATOM 742 N N . ARG A 1 96 ? -13.761 -0.340 25.821 1.00 13.80 95 ARG A N 1
ATOM 743 C CA . ARG A 1 96 ? -13.572 -1.681 26.408 1.00 13.33 95 ARG A CA 1
ATOM 744 C C . ARG A 1 96 ? -12.116 -2.101 26.441 1.00 12.53 95 ARG A C 1
ATOM 745 O O . ARG A 1 96 ? -11.369 -1.825 25.498 1.00 13.32 95 ARG A O 1
ATOM 753 N N . VAL A 1 97 ? -11.714 -2.776 27.519 1.00 11.89 96 VAL A N 1
ATOM 754 C CA . VAL A 1 97 ? -10.363 -3.341 27.606 1.00 11.07 96 VAL A CA 1
ATOM 755 C C . VAL A 1 97 ? -10.379 -4.848 27.355 1.00 10.95 96 VAL A C 1
ATOM 756 O O . VAL A 1 97 ? -11.083 -5.600 28.040 1.00 10.60 96 VAL A O 1
ATOM 760 N N . SER A 1 98 ? -9.641 -5.273 26.333 1.00 10.64 97 SER A N 1
ATOM 761 C CA . SER A 1 98 ? -9.493 -6.699 26.055 1.00 12.60 97 SER A CA 1
ATOM 762 C C . SER A 1 98 ? -8.470 -7.238 27.023 1.00 12.93 97 SER A C 1
ATOM 763 O O . SER A 1 98 ? -7.434 -6.610 27.257 1.00 12.80 97 SER A O 1
ATOM 766 N N . THR A 1 99 ? -8.781 -8.394 27.592 1.00 11.79 98 THR A N 1
ATOM 767 C CA . THR A 1 99 ? -7.970 -8.942 28.659 1.00 12.06 98 THR A CA 1
ATOM 768 C C . THR A 1 99 ? -7.567 -10.342 28.218 1.00 11.90 98 THR A C 1
ATOM 769 O O . THR A 1 99 ? -8.402 -11.225 28.099 1.00 10.05 98 THR A O 1
ATOM 773 N N . GLU A 1 100 ? -6.280 -10.521 27.944 1.00 12.62 99 GLU A N 1
ATOM 774 C CA . GLU A 1 100 ? -5.826 -11.791 27.388 1.00 13.56 99 GLU A CA 1
ATOM 775 C C . GLU A 1 100 ? -5.928 -12.919 28.385 1.00 14.04 99 GLU A C 1
ATOM 776 O O . GLU A 1 100 ? -5.390 -12.818 29.481 1.00 14.14 99 GLU A O 1
ATOM 782 N N . VAL A 1 101 ? -6.584 -14.005 27.980 1.00 14.11 100 VAL A N 1
ATOM 783 C CA . VAL A 1 101 ? -6.620 -15.227 28.762 1.00 14.97 100 VAL A CA 1
ATOM 784 C C . VAL A 1 101 ? -5.376 -16.005 28.392 1.00 14.60 100 VAL A C 1
ATOM 785 O O . VAL A 1 101 ? -5.068 -16.169 27.208 1.00 14.88 100 VAL A O 1
ATOM 789 N N . ASP A 1 102 ? -4.664 -16.476 29.421 1.00 13.68 101 ASP A N 1
ATOM 790 C CA . ASP A 1 102 ? -3.454 -17.303 29.286 1.00 13.19 101 ASP A CA 1
ATOM 791 C C . ASP A 1 102 ? -3.582 -18.270 28.094 1.00 12.52 101 ASP A C 1
ATOM 792 O O . ASP A 1 102 ? -4.440 -19.172 28.099 1.00 12.77 101 ASP A O 1
ATOM 797 N N . ALA A 1 103 ? -2.720 -18.076 27.096 1.00 11.79 102 ALA A N 1
ATOM 798 C CA . ALA A 1 103 ? -2.779 -18.813 25.818 1.00 12.19 102 ALA A CA 1
ATOM 799 C C . ALA A 1 103 ? -2.370 -20.274 26.003 1.00 12.97 102 ALA A C 1
ATOM 800 O O . ALA A 1 103 ? -2.632 -21.115 25.143 1.00 12.48 102 ALA A O 1
ATOM 802 N N . ARG A 1 104 ? -1.721 -20.572 27.135 1.00 12.09 103 ARG A N 1
ATOM 803 C CA . ARG A 1 104 ? -1.370 -21.952 27.439 1.00 12.43 103 ARG A CA 1
ATOM 804 C C . ARG A 1 104 ? -2.622 -22.800 27.708 1.00 12.87 103 ARG A C 1
ATOM 805 O O . ARG A 1 104 ? -2.567 -24.023 27.661 1.00 13.90 103 ARG A O 1
ATOM 813 N N . LEU A 1 105 ? -3.752 -22.147 27.944 1.00 12.18 104 LEU A N 1
ATOM 814 C CA . LEU A 1 105 ? -5.043 -22.834 28.142 1.00 12.79 104 LEU A CA 1
ATOM 815 C C . LEU A 1 105 ? -5.894 -22.918 26.877 1.00 12.29 104 LEU A C 1
ATOM 816 O O . LEU A 1 105 ? -7.081 -23.271 26.946 1.00 12.00 104 LEU A O 1
ATOM 821 N N . SER A 1 106 ? -5.290 -22.592 25.729 1.00 12.44 105 SER A N 1
ATOM 822 C CA . SER A 1 106 ? -6.046 -22.442 24.473 1.00 13.12 105 SER A CA 1
ATOM 823 C C . SER A 1 106 ? -6.797 -23.717 24.003 1.00 13.83 105 SER A C 1
ATOM 824 O O . SER A 1 106 ? -7.729 -23.642 23.191 1.00 13.63 105 SER A O 1
ATOM 827 N N . PHE A 1 107 ? -6.367 -24.888 24.480 1.00 14.01 106 PHE A N 1
ATOM 828 C CA . PHE A 1 107 ? -6.973 -26.168 24.070 1.00 14.57 106 PHE A CA 1
ATOM 829 C C . PHE A 1 107 ? -7.761 -26.814 25.213 1.00 14.32 106 PHE A C 1
ATOM 830 O O . PHE A 1 107 ? -8.115 -27.995 25.169 1.00 14.45 106 PHE A O 1
ATOM 838 N N . ASP A 1 108 ? -8.075 -26.013 26.228 1.00 14.38 107 ASP A N 1
ATOM 839 C CA . ASP A 1 108 ? -8.796 -26.501 27.400 1.00 14.68 107 ASP A CA 1
ATOM 840 C C . ASP A 1 108 ? -9.973 -25.583 27.678 1.00 14.51 107 ASP A C 1
ATOM 841 O O . ASP A 1 108 ? -9.812 -24.492 28.275 1.00 14.20 107 ASP A O 1
ATOM 846 N N . THR A 1 109 ? -11.151 -26.005 27.230 1.00 13.28 108 THR A N 1
ATOM 847 C CA . THR A 1 109 ? -12.353 -25.200 27.413 1.00 13.64 108 THR A CA 1
ATOM 848 C C . THR A 1 109 ? -12.616 -24.876 28.898 1.00 13.65 108 THR A C 1
ATOM 849 O O . THR A 1 109 ? -12.838 -23.735 29.253 1.00 13.43 108 THR A O 1
ATOM 853 N N . GLU A 1 110 ? -12.591 -25.893 29.753 1.00 14.45 109 GLU A N 1
ATOM 854 C CA . GLU A 1 110 ? -12.909 -25.718 31.159 1.00 15.67 109 GLU A CA 1
ATOM 855 C C . GLU A 1 110 ? -11.938 -24.744 31.857 1.00 14.55 109 GLU A C 1
ATOM 856 O O . GLU A 1 110 ? -12.386 -23.885 32.607 1.00 15.27 109 GLU A O 1
ATOM 862 N N . ALA A 1 111 ? -10.639 -24.869 31.595 1.00 12.91 110 ALA A N 1
ATOM 863 C CA . ALA A 1 111 ? -9.647 -23.987 32.181 1.00 13.09 110 ALA A CA 1
ATOM 864 C C . ALA A 1 111 ? -9.777 -22.535 31.673 1.00 12.79 110 ALA A C 1
ATOM 865 O O . ALA A 1 111 ? -9.570 -21.578 32.438 1.00 12.20 110 ALA A O 1
ATOM 867 N N . THR A 1 112 ? -10.111 -22.383 30.383 1.00 12.36 111 THR A N 1
ATOM 868 C CA . THR A 1 112 ? -10.314 -21.058 29.779 1.00 11.21 111 THR A CA 1
ATOM 869 C C . THR A 1 112 ? -11.526 -20.374 30.429 1.00 11.60 111 THR A C 1
ATOM 870 O O . THR A 1 112 ? -11.431 -19.214 30.860 1.00 10.44 111 THR A O 1
ATOM 874 N N . VAL A 1 113 ? -12.643 -21.104 30.539 1.00 10.77 112 VAL A N 1
ATOM 875 C CA . VAL A 1 113 ? -13.850 -20.578 31.201 1.00 12.12 112 VAL A CA 1
ATOM 876 C C . VAL A 1 113 ? -13.515 -20.197 32.657 1.00 12.30 112 VAL A C 1
ATOM 877 O O . VAL A 1 113 ? -13.877 -19.095 33.121 1.00 11.68 112 VAL A O 1
ATOM 881 N N A LYS A 1 114 ? -12.821 -21.075 33.378 0.70 12.45 113 LYS A N 1
ATOM 882 N N B LYS A 1 114 ? -12.825 -21.111 33.351 0.30 12.19 113 LYS A N 1
ATOM 883 C CA A LYS A 1 114 ? -12.499 -20.771 34.779 0.70 12.97 113 LYS A CA 1
ATOM 884 C CA B LYS A 1 114 ? -12.365 -20.920 34.736 0.30 12.52 113 LYS A CA 1
ATOM 885 C C A LYS A 1 114 ? -11.565 -19.563 34.930 0.70 13.02 113 LYS A C 1
ATOM 886 C C B LYS A 1 114 ? -11.597 -19.606 34.886 0.30 12.57 113 LYS A C 1
ATOM 887 O O A LYS A 1 114 ? -11.747 -18.749 35.841 0.70 11.55 113 LYS A O 1
ATOM 888 O O B LYS A 1 114 ? -11.927 -18.772 35.736 0.30 12.07 113 LYS A O 1
ATOM 899 N N . LYS A 1 115 ? -10.570 -19.445 34.055 1.00 12.50 114 LYS A N 1
ATOM 900 C CA . LYS A 1 115 ? -9.709 -18.262 34.083 1.00 12.52 114 LYS A CA 1
ATOM 901 C C . LYS A 1 115 ? -10.492 -16.968 33.790 1.00 13.13 114 LYS A C 1
ATOM 902 O O . LYS A 1 115 ? -10.314 -15.982 34.504 1.00 12.83 114 LYS A O 1
ATOM 908 N N . ALA A 1 116 ? -11.352 -16.981 32.762 1.00 12.03 115 ALA A N 1
ATOM 909 C CA . ALA A 1 116 ? -12.184 -15.815 32.412 1.00 12.36 115 ALA A CA 1
ATOM 910 C C . ALA A 1 116 ? -13.014 -15.405 33.609 1.00 12.25 115 ALA A C 1
ATOM 911 O O . ALA A 1 116 ? -13.069 -14.218 33.957 1.00 11.60 115 ALA A O 1
ATOM 913 N N . ARG A 1 117 ? -13.694 -16.382 34.223 1.00 10.79 116 ARG A N 1
ATOM 914 C CA . ARG A 1 117 ? -14.478 -16.089 35.432 1.00 11.45 116 ARG A CA 1
ATOM 915 C C . ARG A 1 117 ? -13.636 -15.443 36.525 1.00 11.14 116 ARG A C 1
ATOM 916 O O . ARG A 1 117 ? -14.082 -14.458 37.124 1.00 9.29 116 ARG A O 1
ATOM 924 N N . LYS A 1 118 ? -12.438 -15.989 36.753 1.00 10.04 117 LYS A N 1
ATOM 925 C CA . LYS A 1 118 ? -11.523 -15.478 37.776 1.00 12.20 117 LYS A CA 1
ATOM 926 C C . LYS A 1 118 ? -11.131 -14.025 37.465 1.00 11.71 117 LYS A C 1
ATOM 927 O O . LYS A 1 118 ? -11.159 -13.189 38.370 1.00 11.33 117 LYS A O 1
ATOM 933 N N . LEU A 1 119 ? -10.806 -13.721 36.195 1.00 11.29 118 LEU A N 1
ATOM 934 C CA . LEU A 1 119 ? -10.375 -12.367 35.832 1.00 12.27 118 LEU A CA 1
ATOM 935 C C . LEU A 1 119 ? -11.564 -11.406 35.964 1.00 12.74 118 LEU A C 1
ATOM 936 O O . LEU A 1 119 ? -11.415 -10.287 36.476 1.00 11.23 118 LEU A O 1
ATOM 941 N N . ILE A 1 120 ? -12.738 -11.848 35.512 1.00 11.57 119 ILE A N 1
ATOM 942 C CA . ILE A 1 120 ? -13.933 -11.015 35.660 1.00 11.84 119 ILE A CA 1
ATOM 943 C C . ILE A 1 120 ? -14.221 -10.714 37.129 1.00 12.66 119 ILE A C 1
ATOM 944 O O . ILE A 1 120 ? -14.536 -9.580 37.452 1.00 11.91 119 ILE A O 1
ATOM 949 N N . ASN A 1 121 ? -14.100 -11.718 38.007 1.00 13.22 120 ASN A N 1
ATOM 950 C CA . ASN A 1 121 ? -14.373 -11.486 39.437 1.00 14.08 120 ASN A CA 1
ATOM 951 C C . ASN A 1 121 ? -13.322 -10.574 40.086 1.00 12.72 120 ASN A C 1
ATOM 952 O O . ASN A 1 121 ? -13.642 -9.786 40.978 1.00 12.52 120 ASN A O 1
ATOM 957 N N . LEU A 1 122 ? -12.085 -10.660 39.618 1.00 11.55 121 LEU A N 1
ATOM 958 C CA . LEU A 1 122 ? -11.044 -9.716 40.072 1.00 12.12 121 LEU A CA 1
ATOM 959 C C . LE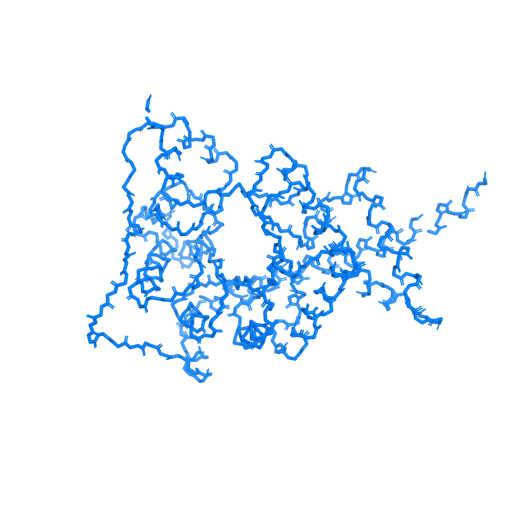U A 1 122 ? -11.381 -8.288 39.685 1.00 11.47 121 LEU A C 1
ATOM 960 O O . LEU A 1 122 ? -11.278 -7.371 40.495 1.00 12.62 121 LEU A O 1
ATOM 965 N N . TYR A 1 123 ? -11.786 -8.092 38.442 1.00 12.29 122 TYR A N 1
ATOM 966 C CA . TYR A 1 123 ? -12.237 -6.782 38.001 1.00 12.03 122 TYR A CA 1
ATOM 967 C C . TYR A 1 123 ? -13.375 -6.262 38.884 1.00 12.08 122 TYR A C 1
ATOM 968 O O . TYR A 1 123 ? -13.362 -5.090 39.306 1.00 10.45 122 TYR A O 1
ATOM 977 N N . LYS A 1 124 ? -14.357 -7.126 39.160 1.00 11.70 123 LYS A N 1
ATOM 978 C CA . LYS A 1 124 ? -15.457 -6.756 40.066 1.00 12.36 123 LYS A CA 1
ATOM 979 C C . LYS A 1 124 ? -14.963 -6.317 41.457 1.00 12.11 123 LYS A C 1
ATOM 980 O O . LYS A 1 124 ? -15.392 -5.269 42.015 1.00 11.83 123 LYS A O 1
ATOM 986 N N . ASN A 1 125 ? -14.058 -7.103 42.024 1.00 11.16 124 ASN A N 1
ATOM 987 C CA . ASN A 1 125 ? -13.448 -6.765 43.322 1.00 12.93 124 ASN A CA 1
ATOM 988 C C . ASN A 1 125 ? -12.821 -5.367 43.347 1.00 13.53 124 ASN A C 1
ATOM 989 O O . ASN A 1 125 ? -12.696 -4.746 44.418 1.00 14.99 124 ASN A O 1
ATOM 994 N N . PHE A 1 126 ? -12.396 -4.903 42.168 1.00 13.27 125 PHE A N 1
ATOM 995 C CA . PHE A 1 126 ? -11.697 -3.620 42.024 1.00 13.75 125 PHE A CA 1
ATOM 996 C C . PHE A 1 126 ? -12.604 -2.533 41.438 1.00 13.57 125 PHE A C 1
ATOM 997 O O . PHE A 1 126 ? -12.119 -1.492 40.979 1.00 13.67 125 PHE A O 1
ATOM 1005 N N . GLY A 1 127 ? -13.900 -2.799 41.443 1.00 13.98 126 GLY A N 1
ATOM 1006 C CA . GLY A 1 127 ? -14.914 -1.798 41.122 1.00 14.56 126 GLY A CA 1
ATOM 1007 C C . GLY A 1 127 ? -15.220 -1.725 39.637 1.00 15.27 126 GLY A C 1
ATOM 1008 O O . GLY A 1 127 ? -15.793 -0.759 39.175 1.00 15.75 126 GLY A O 1
ATOM 1009 N N . ILE A 1 128 ? -14.829 -2.732 38.865 1.00 15.15 127 ILE A N 1
ATOM 1010 C CA A ILE A 1 128 ? -15.030 -2.679 37.404 0.50 15.11 127 ILE A CA 1
ATOM 1011 C CA B ILE A 1 128 ? -15.030 -2.669 37.410 0.50 14.93 127 ILE A CA 1
ATOM 1012 C C . ILE A 1 128 ? -16.045 -3.718 36.961 1.00 15.11 127 ILE A C 1
ATOM 1013 O O . ILE A 1 128 ? -15.851 -4.900 37.182 1.00 13.92 127 ILE A O 1
ATOM 1022 N N . GLU A 1 129 ? -17.129 -3.268 36.324 1.00 15.37 128 GLU A N 1
ATOM 1023 C CA . GLU A 1 129 ? -18.180 -4.209 35.878 1.00 17.35 128 GLU A CA 1
ATOM 1024 C C . GLU A 1 129 ? -17.792 -4.906 34.580 1.00 16.79 128 GLU A C 1
ATOM 1025 O O . GLU A 1 129 ? -16.995 -4.385 33.806 1.00 16.06 128 GLU A O 1
ATOM 1031 N N . LYS A 1 130 ? -18.351 -6.091 34.331 1.00 17.32 129 LYS A N 1
ATOM 1032 C CA . LYS A 1 130 ? -17.976 -6.869 33.142 1.00 16.52 129 LYS A CA 1
ATOM 1033 C C . LYS A 1 130 ? -18.270 -6.206 31.771 1.00 16.77 129 LYS A C 1
ATOM 1034 O O . LYS A 1 130 ? -17.642 -6.561 30.784 1.00 15.32 129 LYS A O 1
ATOM 1040 N N . GLU A 1 131 ? -19.215 -5.264 31.713 1.00 16.82 130 GLU A N 1
ATOM 1041 C CA A GLU A 1 131 ? -19.504 -4.644 30.409 0.50 16.96 130 GLU A CA 1
ATOM 1042 C CA B GLU A 1 131 ? -19.565 -4.451 30.526 0.50 16.98 130 GLU A CA 1
ATOM 1043 C C . GLU A 1 131 ? -18.343 -3.819 29.857 1.00 16.44 130 GLU A C 1
ATOM 1044 O O . GLU A 1 131 ? -18.301 -3.557 28.642 1.00 16.66 130 GLU A O 1
ATOM 1055 N N . ARG A 1 132 ? -17.365 -3.495 30.697 1.00 15.56 131 ARG A N 1
ATOM 1056 C CA . ARG A 1 132 ? -16.208 -2.744 30.237 1.00 14.69 131 ARG A CA 1
ATOM 10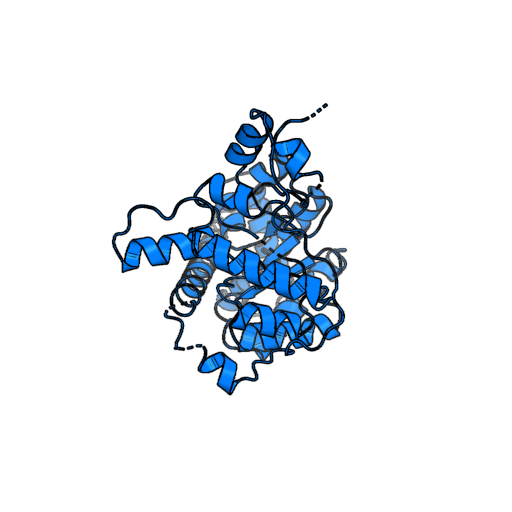57 C C . ARG A 1 132 ? -15.078 -3.662 29.760 1.00 13.53 131 ARG A C 1
ATOM 1058 O O . ARG A 1 132 ? -14.033 -3.163 29.325 1.00 12.49 131 ARG A O 1
ATOM 1066 N N . ILE A 1 133 ? -15.295 -4.979 29.840 1.00 11.72 132 ILE A N 1
ATOM 1067 C CA . ILE A 1 133 ? -14.222 -5.946 29.609 1.00 11.10 132 ILE A CA 1
ATOM 1068 C C . ILE A 1 133 ? -14.587 -6.780 28.397 1.00 10.70 132 ILE A C 1
ATOM 1069 O O . ILE A 1 133 ? -15.763 -7.143 28.227 1.00 11.83 132 ILE A O 1
ATOM 1074 N N . LEU A 1 134 ? -13.595 -7.077 27.559 1.00 11.36 133 LEU A N 1
ATOM 1075 C CA . LEU A 1 134 ? -13.684 -8.172 26.614 1.00 11.39 133 LEU A CA 1
ATOM 1076 C C . LEU A 1 134 ? -12.671 -9.236 27.022 1.00 11.68 133 LEU A C 1
ATOM 1077 O O . LEU A 1 134 ? -11.478 -8.966 27.136 1.00 11.63 133 LEU A O 1
ATOM 1082 N N . ILE A 1 135 ? -13.150 -10.451 27.241 1.00 10.51 134 ILE A N 1
ATOM 1083 C CA . ILE A 1 135 ? -12.240 -11.572 27.502 1.00 10.74 134 ILE A CA 1
ATOM 1084 C C . ILE A 1 135 ? -11.671 -12.091 26.177 1.00 10.47 134 ILE A C 1
ATOM 1085 O O . ILE A 1 135 ? -12.429 -12.494 25.290 1.00 11.53 134 ILE A O 1
ATOM 1090 N N . LYS A 1 136 ? -10.343 -12.052 26.052 1.00 9.95 135 LYS A N 1
ATOM 1091 C CA . LYS A 1 136 ? -9.688 -12.298 24.796 1.00 10.30 135 LYS A CA 1
ATOM 1092 C C . LYS A 1 136 ? -9.072 -13.677 24.733 1.00 9.35 135 LYS A C 1
ATOM 1093 O O . LYS A 1 136 ? -8.173 -13.997 25.482 1.00 10.67 135 LYS A O 1
ATOM 1099 N N . ILE A 1 137 ? -9.557 -14.451 23.772 1.00 9.19 136 ILE A N 1
ATOM 1100 C CA . ILE A 1 137 ? -9.344 -15.862 23.691 1.00 9.22 136 ILE A CA 1
ATOM 1101 C C . ILE A 1 137 ? -8.955 -16.215 22.268 1.00 9.47 136 ILE A C 1
ATOM 1102 O O . ILE A 1 137 ? -9.546 -15.707 21.320 1.00 8.93 136 ILE A O 1
ATOM 1107 N N . ALA A 1 138 ? -7.960 -17.091 22.115 1.00 10.33 137 ALA A N 1
ATOM 1108 C CA . ALA A 1 138 ? -7.612 -17.625 20.791 1.00 9.97 137 ALA A CA 1
ATOM 1109 C C . ALA A 1 138 ? -8.760 -18.508 20.217 1.00 11.26 137 ALA A C 1
ATOM 1110 O O . ALA A 1 138 ? -9.369 -19.324 20.937 1.00 10.54 137 ALA A O 1
ATOM 1112 N N . ALA A 1 139 ? -9.015 -18.356 18.915 1.00 10.55 138 ALA A N 1
ATOM 1113 C CA . ALA A 1 139 ? -10.132 -19.028 18.227 1.00 9.82 138 ALA A CA 1
ATOM 1114 C C . ALA A 1 139 ? -9.808 -20.488 17.788 1.00 9.90 138 ALA A C 1
ATOM 1115 O O . ALA A 1 139 ? -10.041 -20.862 16.644 1.00 9.87 138 ALA A O 1
ATOM 1117 N N . THR A 1 140 ? -9.309 -21.292 18.725 1.00 9.58 139 THR A N 1
ATOM 1118 C CA . THR A 1 140 ? -9.384 -22.733 18.622 1.00 10.82 139 THR A CA 1
ATOM 1119 C C . THR A 1 140 ? -10.820 -23.230 18.834 1.00 11.06 139 THR A C 1
ATOM 1120 O O . THR A 1 140 ? -11.677 -22.512 19.358 1.00 10.91 139 THR A O 1
ATOM 1124 N N . TRP A 1 141 ? -11.076 -24.486 18.486 1.00 11.48 140 TRP A N 1
ATOM 1125 C CA . TRP A 1 141 ? -12.366 -25.063 18.796 1.00 11.19 140 TRP A CA 1
ATOM 1126 C C . TRP A 1 141 ? -12.704 -24.882 20.280 1.00 10.59 140 TRP A C 1
ATOM 1127 O O . TRP A 1 141 ? -13.801 -24.398 20.642 1.00 10.60 140 TRP A O 1
ATOM 1138 N N . GLU A 1 142 ? -11.762 -25.247 21.140 1.00 10.71 141 GLU A N 1
ATOM 1139 C CA . GLU A 1 142 ? -12.004 -25.168 22.590 1.00 11.18 141 GLU A CA 1
ATOM 1140 C C . GLU A 1 142 ? -12.201 -23.737 23.115 1.00 10.52 141 GLU A C 1
ATOM 1141 O O . GLU A 1 142 ? -12.998 -23.511 24.041 1.00 9.54 141 GLU A O 1
ATOM 1147 N N . GLY A 1 143 ? -11.459 -22.794 22.553 1.00 9.96 142 GLY A N 1
ATOM 1148 C CA . GLY A 1 143 ? -11.586 -21.364 22.951 1.00 10.60 142 GLY A CA 1
ATOM 1149 C C . GLY A 1 143 ? -12.943 -20.757 22.571 1.00 10.83 142 GLY A C 1
ATOM 1150 O O . GLY A 1 143 ? -13.518 -19.961 23.314 1.00 10.87 142 GLY A O 1
ATOM 1151 N N . ILE A 1 144 ? -13.438 -21.143 21.404 1.00 10.31 143 ILE A N 1
ATOM 1152 C CA . ILE A 1 144 ? -14.749 -20.714 20.933 1.00 11.00 143 ILE A CA 1
ATOM 1153 C C . ILE A 1 144 ? -15.819 -21.364 21.817 1.00 10.74 143 ILE A C 1
ATOM 1154 O O . ILE A 1 144 ? -16.724 -20.684 22.267 1.00 11.32 143 ILE A O 1
ATOM 1159 N N . LYS A 1 145 ? -15.684 -22.663 22.079 1.00 9.96 144 LYS A N 1
ATOM 1160 C CA . LYS A 1 145 ? -16.561 -23.304 23.059 1.00 10.52 144 LYS A CA 1
ATOM 1161 C C . LYS A 1 145 ? -16.595 -22.621 24.453 1.00 9.70 144 LYS A C 1
ATOM 1162 O O . LYS A 1 145 ? -17.665 -22.481 25.056 1.00 10.45 144 LYS A O 1
ATOM 1168 N N . ALA A 1 146 ? -15.443 -22.200 24.956 1.00 10.23 145 ALA A N 1
ATOM 1169 C CA . ALA A 1 146 ? -15.345 -21.490 26.228 1.00 9.62 145 ALA A CA 1
ATOM 1170 C C . ALA A 1 146 ? -16.055 -20.146 26.128 1.00 9.41 145 ALA A C 1
ATOM 1171 O O . ALA A 1 146 ? -16.823 -19.776 27.004 1.00 10.08 145 ALA A O 1
ATOM 1173 N N . ALA A 1 147 ? -15.809 -19.423 25.038 1.00 10.43 146 ALA A N 1
ATOM 1174 C CA . ALA A 1 147 ? -16.467 -18.142 24.804 1.00 11.11 146 ALA A CA 1
ATOM 1175 C C . ALA A 1 147 ? -17.988 -18.341 24.718 1.00 10.87 146 ALA A C 1
ATOM 1176 O O . ALA A 1 147 ? -18.732 -17.523 25.231 1.00 10.89 146 ALA A O 1
ATOM 1178 N N . GLU A 1 148 ? -18.437 -19.416 24.068 1.00 11.18 147 GLU A N 1
ATOM 1179 C CA . GLU A 1 148 ? -19.889 -19.680 23.973 1.00 11.95 147 GLU A CA 1
ATOM 1180 C C . GLU A 1 148 ? -20.506 -19.752 25.374 1.00 10.32 147 GLU A C 1
ATOM 1181 O O . GLU A 1 148 ? -21.566 -19.188 25.637 1.00 11.36 147 GLU A O 1
ATOM 1187 N N . ILE A 1 149 ? -19.812 -20.426 26.282 1.00 10.40 148 ILE A N 1
ATOM 1188 C CA . ILE A 1 149 ? -20.283 -20.569 27.644 1.00 11.30 148 ILE A CA 1
ATOM 1189 C C . ILE A 1 149 ? -20.330 -19.208 28.371 1.00 11.80 148 ILE A C 1
ATOM 1190 O O . ILE A 1 149 ? -21.344 -18.825 28.989 1.00 12.10 148 ILE A O 1
ATOM 1195 N N . LEU A 1 150 ? -19.224 -18.486 28.268 1.00 12.16 149 LEU A N 1
ATOM 1196 C CA . LEU A 1 150 ? -19.039 -17.183 28.885 1.00 12.34 149 LEU A CA 1
ATOM 1197 C C . LEU A 1 150 ? -20.071 -16.151 28.417 1.00 11.97 149 LEU A C 1
ATOM 1198 O O . LEU A 1 150 ? -20.618 -15.402 29.242 1.00 11.90 149 LEU A O 1
ATOM 1203 N N . GLU A 1 151 ? -20.354 -16.109 27.104 1.00 12.27 150 GLU A N 1
ATOM 1204 C CA . GLU A 1 151 ? -21.277 -15.116 26.567 1.00 12.65 150 GLU A CA 1
ATOM 1205 C C . GLU A 1 151 ? -22.670 -15.272 27.170 1.00 14.01 150 GLU A C 1
ATOM 1206 O O . GLU A 1 151 ? -23.370 -14.279 27.386 1.00 14.50 150 GLU A O 1
ATOM 1212 N N . LYS A 1 152 ? -23.052 -16.523 27.412 1.00 13.84 151 LYS A N 1
ATOM 1213 C CA . LYS A 1 152 ? -24.332 -16.862 28.012 1.00 15.29 151 LYS A CA 1
ATOM 1214 C C . LYS A 1 152 ? -24.481 -16.341 29.420 1.00 15.99 151 LYS A C 1
ATOM 1215 O O . LYS A 1 152 ? -25.606 -16.123 29.872 1.00 16.95 151 LYS A O 1
ATOM 1221 N N . GLU A 1 153 ? -23.366 -16.112 30.109 1.00 15.88 152 GLU A N 1
ATOM 1222 C CA . GLU A 1 153 ? -23.443 -15.475 31.412 1.00 16.46 152 GLU A CA 1
ATOM 1223 C C . GLU A 1 153 ? -23.078 -13.995 31.369 1.00 15.49 152 GLU A C 1
ATOM 1224 O O . GLU A 1 153 ? -22.803 -13.379 32.388 1.00 16.14 152 GLU A O 1
ATOM 1230 N N . GLY A 1 154 ? -23.116 -13.414 30.179 1.00 15.08 153 GLY A N 1
ATOM 1231 C CA . GLY A 1 154 ? -22.897 -11.977 30.030 1.00 14.36 153 GLY A CA 1
ATOM 1232 C C . GLY A 1 154 ? -21.435 -11.563 30.044 1.00 13.93 153 GLY A C 1
ATOM 1233 O O . GLY A 1 154 ? -21.160 -10.369 30.124 1.00 14.96 153 GLY A O 1
ATOM 1234 N N . ILE A 1 155 ? -20.509 -12.528 29.973 1.00 12.63 154 ILE A N 1
ATOM 1235 C CA . ILE A 1 155 ? -19.070 -12.224 29.838 1.00 12.73 154 ILE A CA 1
ATOM 1236 C C . ILE A 1 155 ? -18.772 -12.124 28.333 1.00 12.79 154 ILE A C 1
ATOM 1237 O O . ILE A 1 155 ? -18.849 -13.138 27.615 1.00 11.66 154 ILE A O 1
ATOM 1242 N N . LYS A 1 156 ? -18.505 -10.895 27.896 1.00 11.91 155 LYS A N 1
ATOM 1243 C CA . LYS A 1 156 ? -18.222 -10.537 26.501 1.00 13.34 155 LYS A CA 1
ATOM 1244 C C . LYS A 1 156 ? -16.806 -10.905 26.098 1.00 12.10 155 LYS A C 1
ATOM 1245 O O . LYS A 1 156 ? -15.846 -10.603 26.804 1.00 12.08 155 LYS A O 1
ATOM 1251 N N . CYS A 1 157 ? -16.693 -11.547 24.941 1.00 11.87 156 CYS A N 1
ATOM 1252 C CA . CYS A 1 157 ? -15.423 -12.104 24.493 1.00 10.76 156 CYS A CA 1
ATOM 1253 C C . CYS A 1 157 ? -14.961 -11.507 23.171 1.00 11.37 156 CYS A C 1
ATOM 1254 O O . CYS A 1 157 ? -15.768 -11.207 22.296 1.00 10.89 156 CYS A O 1
ATOM 1257 N N . ASN A 1 158 ? -13.634 -11.368 23.057 1.00 9.63 157 ASN A N 1
ATOM 1258 C CA . ASN A 1 158 ? -12.939 -11.013 21.836 1.00 9.17 157 ASN A CA 1
ATOM 1259 C C . ASN A 1 158 ? -12.181 -12.265 21.378 1.00 8.22 157 ASN A C 1
ATOM 1260 O O . ASN A 1 158 ? -11.218 -12.707 22.041 1.00 8.45 157 ASN A O 1
ATOM 1265 N N . LEU A 1 159 ? -12.637 -12.852 20.273 1.00 8.61 158 LEU A N 1
ATOM 1266 C CA . LEU A 1 159 ? -12.000 -14.041 19.702 1.00 8.33 158 LEU A CA 1
ATOM 1267 C C . LEU A 1 159 ? -10.938 -13.634 18.713 1.00 9.31 158 LEU A C 1
ATOM 1268 O O . LEU A 1 159 ? -11.237 -13.031 17.658 1.00 9.19 158 LEU A O 1
ATOM 1273 N N . THR A 1 160 ? -9.701 -13.968 19.051 1.00 9.67 159 THR A N 1
ATOM 1274 C CA . THR A 1 160 ? -8.543 -13.508 18.275 1.00 9.90 159 THR A CA 1
ATOM 1275 C C . THR A 1 160 ? -7.789 -14.722 17.702 1.00 9.91 159 THR A C 1
ATOM 1276 O O . THR A 1 160 ? -8.273 -15.848 17.826 1.00 9.99 159 THR A O 1
ATOM 1280 N N . LEU A 1 161 ? -6.645 -14.484 17.043 1.00 9.51 160 LEU A N 1
ATOM 1281 C CA . LEU A 1 161 ? -6.010 -15.472 16.176 1.00 10.20 160 LEU A CA 1
ATOM 1282 C C . LEU A 1 161 ? -7.052 -16.120 15.252 1.00 10.27 160 LEU A C 1
ATOM 1283 O O . LEU A 1 161 ? -7.174 -17.340 15.164 1.00 11.34 160 LEU A O 1
ATOM 1288 N N . LEU A 1 162 ? -7.803 -15.258 14.580 1.00 10.24 161 LEU A N 1
ATOM 1289 C CA . LEU A 1 162 ? -8.893 -15.652 13.754 1.00 10.29 161 LEU A CA 1
ATOM 1290 C C . LEU A 1 162 ? -8.507 -15.373 12.315 1.00 10.36 161 LEU A C 1
ATOM 1291 O O . LEU A 1 162 ? -8.205 -14.222 11.950 1.00 8.97 161 LEU A O 1
ATOM 1296 N N . PHE A 1 163 ? -8.530 -16.433 11.514 1.00 10.44 162 PHE A N 1
ATOM 1297 C CA . PHE A 1 163 ? -7.932 -16.414 10.187 1.00 10.58 162 PHE A CA 1
ATOM 1298 C C . PHE A 1 163 ? -8.864 -16.815 9.039 1.00 9.93 162 PHE A C 1
ATOM 1299 O O . PHE A 1 163 ? -8.605 -16.473 7.896 1.00 10.56 162 PHE A O 1
ATOM 1307 N N . ASN A 1 164 ? -9.939 -17.562 9.302 1.00 9.86 163 ASN A N 1
ATOM 1308 C CA . ASN A 1 164 ? -10.776 -17.974 8.180 1.00 9.85 163 ASN A CA 1
ATOM 1309 C C . ASN A 1 164 ? -12.277 -17.946 8.444 1.00 9.89 163 ASN A C 1
ATOM 1310 O O . ASN A 1 164 ? -12.711 -17.618 9.562 1.00 8.86 163 ASN A O 1
ATOM 1315 N N . PHE A 1 165 ? -13.025 -18.299 7.404 1.00 9.66 164 PHE A N 1
ATOM 1316 C CA . PHE A 1 165 ? -14.494 -18.264 7.416 1.00 9.53 164 PHE A CA 1
ATOM 1317 C C . PHE A 1 165 ? -15.038 -19.278 8.398 1.00 10.25 164 PHE A C 1
ATOM 1318 O O . PHE A 1 165 ? -15.946 -18.972 9.162 1.00 8.84 164 PHE A O 1
ATOM 1326 N N . CYS A 1 166 ? -14.444 -20.476 8.400 1.00 9.92 165 CYS A N 1
ATOM 1327 C CA . CYS A 1 166 ? -14.793 -21.495 9.366 1.00 10.74 165 CYS A CA 1
ATOM 1328 C C . CYS A 1 166 ? -14.778 -20.953 10.811 1.00 9.67 165 CYS A C 1
ATOM 1329 O O . CYS A 1 166 ? -15.783 -21.068 11.551 1.00 9.93 165 CYS A O 1
ATOM 1332 N N . GLN A 1 167 ? -13.677 -20.329 11.206 1.00 9.64 166 GLN A N 1
ATOM 1333 C CA . GLN A 1 167 ? -13.581 -19.765 12.565 1.00 9.73 166 GLN A CA 1
ATOM 1334 C C . GLN A 1 167 ? -14.627 -18.645 12.788 1.00 10.20 166 GLN A C 1
ATOM 1335 O O . GLN A 1 167 ? -15.275 -18.628 13.828 1.00 9.47 166 GLN A O 1
ATOM 1341 N N . ALA A 1 168 ? -14.783 -17.756 11.800 1.00 8.91 167 ALA A N 1
ATOM 1342 C CA . ALA A 1 168 ? -15.726 -16.631 11.881 1.00 9.10 167 ALA A CA 1
ATOM 1343 C C . ALA A 1 168 ? -17.157 -17.125 12.100 1.00 9.68 167 ALA A C 1
ATOM 1344 O O . ALA A 1 168 ? -17.886 -16.644 12.973 1.00 8.60 167 ALA A O 1
ATOM 1346 N N . VAL A 1 169 ? -17.566 -18.080 11.272 1.00 10.05 168 VAL A N 1
ATOM 1347 C CA . VAL A 1 169 ? -18.928 -18.606 11.336 1.00 10.57 168 VAL A CA 1
ATOM 1348 C C . VAL A 1 169 ? -19.196 -19.338 12.647 1.00 11.18 168 VAL A C 1
ATOM 1349 O O . VAL A 1 169 ? -20.297 -19.234 13.211 1.00 10.28 168 VAL A O 1
ATOM 1353 N N . THR A 1 170 ? -18.227 -20.149 13.068 1.00 10.61 169 THR A N 1
ATOM 1354 C CA . THR A 1 170 ? -18.310 -20.822 14.355 1.00 10.70 169 THR A CA 1
ATOM 1355 C C . THR A 1 170 ? -18.476 -19.794 15.505 1.00 10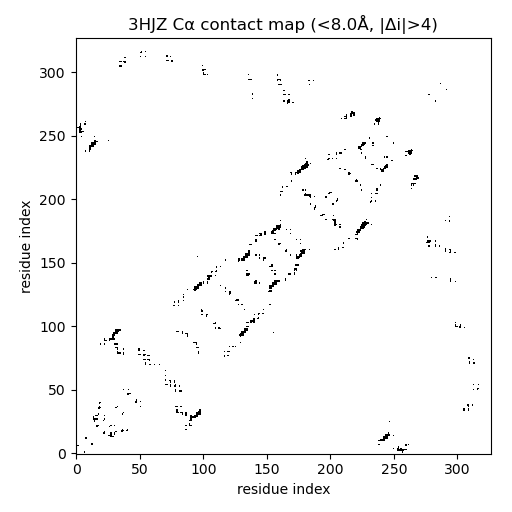.46 169 THR A C 1
ATOM 1356 O O . THR A 1 170 ? -19.279 -20.022 16.414 1.00 9.03 169 THR A O 1
ATOM 1360 N N . CYS A 1 171 ? -17.748 -18.670 15.449 1.00 9.18 170 CYS A N 1
ATOM 1361 C CA . CYS A 1 171 ? -17.928 -17.619 16.463 1.00 10.71 170 CYS A CA 1
ATOM 1362 C C . CYS A 1 171 ? -19.331 -16.987 16.370 1.00 11.23 170 CYS A C 1
ATOM 1363 O O . CYS A 1 171 ? -19.996 -16.783 17.390 1.00 10.78 170 CYS A O 1
ATOM 1366 N N . ALA A 1 172 ? -19.772 -16.705 15.152 1.00 10.79 171 ALA A N 1
ATOM 1367 C CA . ALA A 1 172 ? -21.074 -16.013 14.969 1.00 12.37 171 ALA A CA 1
ATOM 1368 C C . ALA A 1 172 ? -22.208 -16.894 15.526 1.00 12.24 171 ALA A C 1
ATOM 1369 O O . ALA A 1 172 ? -23.113 -16.415 16.233 1.00 13.63 171 ALA A O 1
ATOM 1371 N N . ASN A 1 173 ? -22.158 -18.182 15.177 1.00 12.99 172 ASN A N 1
ATOM 1372 C CA . ASN A 1 173 ? -23.167 -19.160 15.638 1.00 12.89 172 ASN A CA 1
ATOM 1373 C C . ASN A 1 173 ? -23.153 -19.344 17.134 1.00 12.94 172 ASN A C 1
ATOM 1374 O O . ASN A 1 173 ? -24.190 -19.689 17.708 1.00 13.54 172 ASN A O 1
ATOM 1379 N N . ALA A 1 174 ? -21.993 -19.120 17.755 1.00 11.05 173 ALA A N 1
ATOM 1380 C CA . ALA A 1 174 ? -21.873 -19.137 19.233 1.00 12.64 173 ALA A CA 1
ATOM 1381 C C . ALA A 1 174 ? -22.150 -17.793 19.952 1.00 12.19 173 ALA A C 1
ATOM 1382 O O . ALA A 1 174 ? -21.940 -17.676 21.165 1.00 12.03 173 ALA A O 1
ATOM 1384 N N . ASN A 1 175 ? -22.642 -16.804 19.199 1.00 12.74 174 ASN A N 1
ATOM 1385 C CA A ASN A 1 175 ? -23.004 -15.507 19.781 0.70 13.21 174 ASN A CA 1
ATOM 1386 C CA B ASN A 1 175 ? -22.970 -15.457 19.681 0.30 12.96 174 ASN A CA 1
ATOM 1387 C C . ASN A 1 175 ? -21.827 -14.725 20.400 1.00 13.21 174 ASN A C 1
ATOM 1388 O O . ASN A 1 175 ? -22.012 -13.978 21.385 1.00 13.25 174 ASN A O 1
ATOM 1397 N N . ILE A 1 176 ? -20.625 -14.892 19.838 1.00 12.13 175 ILE A N 1
ATOM 1398 C CA . ILE A 1 176 ? -19.433 -14.206 20.329 1.00 11.34 175 ILE A CA 1
ATOM 1399 C C . ILE A 1 176 ? -19.607 -12.687 20.075 1.00 10.72 175 ILE A C 1
ATOM 1400 O O . ILE A 1 176 ? -20.107 -12.295 19.018 1.00 10.66 175 ILE A O 1
ATOM 1405 N N . THR A 1 177 ? -19.237 -11.863 21.057 1.00 9.91 176 THR A N 1
ATOM 1406 C CA . THR A 1 177 ? -19.310 -10.390 20.936 1.00 10.41 176 THR A CA 1
ATOM 1407 C C . THR A 1 177 ? -18.458 -9.766 19.811 1.00 9.41 176 THR A C 1
ATOM 1408 O O . THR A 1 177 ? -18.941 -8.912 19.044 1.00 6.60 176 THR A O 1
ATOM 1412 N N . LEU A 1 178 ? -17.208 -10.225 19.664 1.00 8.75 177 LEU A N 1
ATOM 1413 C CA . LEU A 1 178 ? -16.260 -9.551 18.758 1.00 9.64 177 LEU A CA 1
ATOM 1414 C C . LEU A 1 178 ? -15.207 -10.547 18.284 1.00 9.25 177 LEU A C 1
ATOM 1415 O O . LEU A 1 178 ? -14.791 -11.427 19.066 1.00 9.07 177 LEU A O 1
ATOM 1420 N N . ILE A 1 179 ? -14.834 -10.436 17.003 1.00 9.77 178 ILE A N 1
ATOM 1421 C CA . ILE A 1 179 ? -13.721 -11.184 16.459 1.00 9.05 178 ILE A CA 1
ATOM 1422 C C . ILE A 1 179 ? -12.644 -10.193 15.984 1.00 10.41 178 ILE A C 1
ATOM 1423 O O . ILE A 1 179 ? -12.965 -9.065 15.553 1.00 9.10 178 ILE A O 1
ATOM 1428 N N . SER A 1 180 ? -11.387 -10.591 16.117 1.00 9.07 179 SER A N 1
ATOM 1429 C CA . SER A 1 180 ? -10.272 -9.691 15.711 1.00 10.92 179 SER A CA 1
ATOM 1430 C C . SER A 1 180 ? -9.265 -10.380 14.778 1.00 10.70 179 SER A C 1
ATOM 1431 O O . SER A 1 180 ? -8.151 -10.729 15.166 1.00 11.67 179 SER A O 1
ATOM 1434 N N . PRO A 1 181 ? -9.673 -10.595 13.518 1.00 11.01 180 PRO A N 1
ATOM 1435 C CA . PRO A 1 181 ? -8.761 -11.169 12.500 1.00 11.48 180 PRO A CA 1
ATOM 1436 C C . PRO A 1 181 ? -7.534 -10.285 12.229 1.00 11.88 180 PRO A C 1
ATOM 1437 O O . PRO A 1 181 ? -7.657 -9.048 12.134 1.00 12.06 180 PRO A O 1
ATOM 1441 N N . PHE A 1 182 ? -6.370 -10.937 12.166 1.00 11.94 181 PHE A N 1
ATOM 1442 C CA . PHE A 1 182 ? -5.077 -10.328 11.900 1.00 12.06 181 PHE A CA 1
ATOM 1443 C C . PHE A 1 182 ? -4.760 -10.430 10.406 1.00 12.05 181 PHE A C 1
ATOM 1444 O O . PHE A 1 182 ? -4.153 -11.402 9.942 1.00 12.32 181 PHE A O 1
ATOM 1452 N N . VAL A 1 183 ? -5.186 -9.408 9.678 1.00 10.74 182 VAL A N 1
ATOM 1453 C CA . VAL A 1 183 ? -5.118 -9.310 8.234 1.00 11.72 182 VAL A CA 1
ATOM 1454 C C . VAL A 1 183 ? -3.679 -9.468 7.704 1.00 10.71 182 VAL A C 1
ATOM 1455 O O . VAL A 1 183 ? -3.423 -10.251 6.760 1.00 11.20 182 VAL A O 1
ATOM 1459 N N . GLY A 1 184 ? -2.766 -8.700 8.285 1.00 10.21 183 GLY A N 1
ATOM 1460 C CA . GLY A 1 184 ? -1.360 -8.678 7.828 1.00 10.50 183 GLY A CA 1
ATOM 1461 C C . GLY A 1 184 ? -0.686 -10.040 8.011 1.00 11.38 183 GLY A C 1
ATOM 1462 O O . GLY A 1 184 ? 0.164 -10.423 7.234 1.00 12.17 183 GLY A O 1
ATOM 1463 N N . ARG A 1 185 ? -1.077 -10.797 9.028 1.00 12.38 184 ARG A N 1
ATOM 1464 C CA . ARG A 1 185 ? -0.496 -12.141 9.207 1.00 11.53 184 ARG A CA 1
ATOM 1465 C C . ARG A 1 185 ? -0.916 -13.101 8.089 1.00 11.40 184 ARG A C 1
ATOM 1466 O O . ARG A 1 185 ? -0.157 -13.990 7.698 1.00 11.65 184 ARG A O 1
ATOM 1474 N N . ILE A 1 186 ? -2.142 -12.942 7.604 1.00 11.33 185 ILE A N 1
ATOM 1475 C CA . ILE A 1 186 ? -2.641 -13.726 6.458 1.00 11.11 185 ILE A CA 1
ATOM 1476 C C . ILE A 1 186 ? -1.822 -13.394 5.196 1.00 11.40 185 ILE A C 1
ATOM 1477 O O . ILE A 1 186 ? -1.385 -14.298 4.465 1.00 10.28 185 ILE A O 1
ATOM 1482 N N . LEU A 1 187 ? -1.617 -12.091 4.947 1.00 11.32 186 LEU A N 1
ATOM 1483 C CA . LEU A 1 187 ? -0.738 -11.643 3.851 1.00 11.50 186 LEU A CA 1
ATOM 1484 C C . LEU A 1 187 ? 0.673 -12.257 3.999 1.00 11.47 186 LEU A C 1
ATOM 1485 O O . LEU A 1 187 ? 1.194 -12.821 3.031 1.00 10.76 186 LEU A O 1
ATOM 1490 N N . ASP A 1 188 ? 1.256 -12.178 5.200 1.00 11.07 187 ASP A N 1
ATOM 1491 C CA . ASP A 1 188 ? 2.609 -12.675 5.447 1.00 12.10 187 ASP A CA 1
ATOM 1492 C C . ASP A 1 188 ? 2.745 -14.153 5.067 1.00 12.52 187 ASP A C 1
ATOM 1493 O O . ASP A 1 188 ? 3.749 -14.548 4.477 1.00 13.18 187 ASP A O 1
ATOM 1498 N N . TRP A 1 189 ? 1.774 -14.966 5.501 1.00 11.28 188 TRP A N 1
ATOM 1499 C CA . TRP A 1 189 ? 1.775 -16.396 5.224 1.00 11.46 188 TRP A CA 1
ATOM 1500 C C . TRP A 1 189 ? 1.841 -16.650 3.732 1.00 10.62 188 TRP A C 1
ATOM 1501 O O . TRP A 1 189 ? 2.636 -17.483 3.279 1.00 9.26 188 TRP A O 1
ATOM 1512 N N . HIS A 1 190 ? 1.016 -15.953 2.960 1.00 9.92 189 HIS A N 1
ATOM 1513 C CA . HIS A 1 190 ? 1.020 -16.187 1.499 1.00 10.55 189 HIS A CA 1
ATOM 1514 C C . HIS A 1 190 ? 2.317 -15.781 0.798 1.00 10.98 189 HIS A C 1
ATOM 1515 O O . HIS A 1 190 ? 2.804 -16.484 -0.074 1.00 10.94 189 HIS A O 1
ATOM 1522 N N . LYS A 1 191 ? 2.873 -14.642 1.203 1.00 11.36 190 LYS A N 1
ATOM 1523 C CA . LYS A 1 191 ? 4.193 -14.221 0.704 1.00 11.18 190 LYS A CA 1
ATOM 1524 C C . LYS A 1 191 ? 5.258 -15.261 1.047 1.00 10.29 190 LYS A C 1
ATOM 1525 O O . LYS A 1 191 ? 6.041 -15.647 0.195 1.00 10.24 190 LYS A O 1
ATOM 1531 N N . ALA A 1 192 ? 5.267 -15.709 2.288 1.00 11.06 191 ALA A N 1
ATOM 1532 C CA . ALA A 1 192 ? 6.240 -16.701 2.764 1.00 12.33 191 ALA A CA 1
ATOM 1533 C C . ALA A 1 192 ? 6.124 -18.084 2.090 1.00 12.81 191 ALA A C 1
ATOM 1534 O O . ALA A 1 192 ? 7.129 -18.791 1.868 1.00 13.34 191 ALA A O 1
ATOM 1536 N N . LYS A 1 193 ? 4.892 -18.517 1.845 1.00 12.59 192 LYS A N 1
ATOM 1537 C CA . LYS A 1 193 ? 4.649 -19.772 1.126 1.00 12.43 192 LYS A CA 1
ATOM 1538 C C . LYS A 1 193 ? 5.084 -19.758 -0.389 1.00 12.88 192 LYS A C 1
ATOM 1539 O O . LYS A 1 193 ? 5.605 -20.772 -0.931 1.00 12.31 192 LYS A O 1
ATOM 1545 N N . THR A 1 194 ? 4.920 -18.619 -1.034 1.00 11.77 193 THR A N 1
ATOM 1546 C CA . THR A 1 194 ? 4.958 -18.566 -2.518 1.00 11.02 193 THR A CA 1
ATOM 1547 C C . THR A 1 194 ? 6.101 -17.768 -3.132 1.00 11.52 193 THR A C 1
ATOM 1548 O O . THR A 1 194 ? 6.455 -18.012 -4.280 1.00 12.52 193 THR A O 1
ATOM 1552 N N . GLY A 1 195 ? 6.665 -16.831 -2.370 1.00 10.46 194 GLY A N 1
ATOM 1553 C CA . GLY A 1 195 ? 7.609 -15.869 -2.902 1.00 11.95 194 GLY A CA 1
ATOM 1554 C C . GLY A 1 195 ? 6.990 -14.783 -3.777 1.00 12.06 194 GLY A C 1
ATOM 1555 O O . GLY A 1 195 ? 7.717 -14.025 -4.433 1.00 12.07 194 GLY A O 1
ATOM 1556 N N . LYS A 1 196 ? 5.659 -14.730 -3.835 1.00 11.67 195 LYS A N 1
ATOM 1557 C CA . LYS A 1 196 ? 4.980 -13.572 -4.402 1.00 12.05 195 LYS A CA 1
ATOM 1558 C C . LYS A 1 196 ? 5.335 -12.387 -3.500 1.00 12.04 195 LYS A C 1
ATOM 1559 O O . LYS A 1 196 ? 5.251 -12.487 -2.271 1.00 11.90 195 LYS A O 1
ATOM 1565 N N . THR A 1 197 ? 5.771 -11.289 -4.104 1.00 12.97 196 THR A N 1
ATOM 1566 C CA . THR A 1 197 ? 6.374 -10.195 -3.332 1.00 13.79 196 THR A CA 1
ATOM 1567 C C . THR A 1 197 ? 5.286 -9.233 -2.863 1.00 14.21 196 THR A C 1
ATOM 1568 O O . THR A 1 197 ? 5.492 -8.498 -1.910 1.00 14.82 196 THR A O 1
ATOM 1572 N N . SER A 1 198 ? 4.145 -9.261 -3.528 1.00 14.79 197 SER A N 1
ATOM 1573 C CA . SER A 1 198 ? 3.005 -8.443 -3.093 1.00 16.65 197 SER A CA 1
ATOM 1574 C C . SER A 1 198 ? 1.680 -8.964 -3.597 1.00 16.93 197 SER A C 1
ATOM 1575 O O . SER A 1 198 ? 1.618 -9.706 -4.598 1.00 17.28 197 SER A O 1
ATOM 1578 N N . PHE A 1 199 ? 0.620 -8.609 -2.869 1.00 16.58 198 PHE A N 1
ATOM 1579 C CA . PHE A 1 199 ? -0.764 -8.963 -3.236 1.00 16.72 198 PHE A CA 1
ATOM 1580 C C . PHE A 1 199 ? -1.527 -7.653 -3.045 1.00 16.65 198 PHE A C 1
ATOM 1581 O O . PHE A 1 199 ? -1.916 -7.333 -1.903 1.00 17.19 198 PHE A O 1
ATOM 1589 N N . ILE A 1 200 ? -1.751 -6.912 -4.139 1.00 16.05 199 ILE A N 1
ATOM 1590 C CA . ILE A 1 200 ? -2.096 -5.476 -4.041 1.00 16.75 199 ILE A CA 1
ATOM 1591 C C . ILE A 1 200 ? -3.589 -5.275 -3.825 1.00 15.28 199 ILE A C 1
ATOM 1592 O O . ILE A 1 200 ? -4.395 -5.984 -4.409 1.00 15.16 199 ILE A O 1
ATOM 1597 N N . GLY A 1 201 ? -3.957 -4.352 -2.935 1.00 14.63 200 GLY A N 1
ATOM 1598 C CA . GLY A 1 201 ? -5.359 -3.947 -2.830 1.00 13.02 200 GLY A CA 1
ATOM 1599 C C . GLY A 1 201 ? -6.284 -5.125 -2.546 1.00 12.82 200 GLY A C 1
ATOM 1600 O O . GLY A 1 201 ? -6.096 -5.854 -1.567 1.00 13.07 200 GLY A O 1
ATOM 1601 N N . ALA A 1 202 ? -7.290 -5.274 -3.397 1.00 12.12 201 ALA A N 1
ATOM 1602 C CA . ALA A 1 202 ? -8.378 -6.272 -3.260 1.00 13.06 201 ALA A CA 1
ATOM 1603 C C . ALA A 1 202 ? -7.893 -7.708 -3.388 1.00 12.32 201 ALA A C 1
ATOM 1604 O O . ALA A 1 202 ? -8.597 -8.622 -3.001 1.00 12.60 201 ALA A O 1
ATOM 1606 N N . GLU A 1 203 ? -6.676 -7.881 -3.915 1.00 12.37 202 GLU A N 1
ATOM 1607 C CA A GLU A 1 203 ? -6.027 -9.189 -4.059 0.50 12.29 202 GLU A CA 1
ATOM 1608 C CA B GLU A 1 203 ? -6.090 -9.212 -4.031 0.50 11.97 202 GLU A CA 1
ATOM 1609 C C . GLU A 1 203 ? -5.428 -9.696 -2.753 1.00 11.80 202 GLU A C 1
ATOM 1610 O O . GLU A 1 203 ? -5.108 -10.875 -2.631 1.00 10.89 202 GLU A O 1
ATOM 1621 N N . ASP A 1 204 ? -5.223 -8.792 -1.791 1.00 10.91 203 ASP A N 1
ATOM 1622 C CA . ASP A 1 204 ? -4.666 -9.202 -0.495 1.00 10.76 203 ASP A CA 1
ATOM 1623 C C . ASP A 1 204 ? -5.560 -10.322 0.126 1.00 10.77 203 ASP A C 1
ATOM 1624 O O . ASP A 1 204 ? -6.726 -10.095 0.340 1.00 10.26 203 ASP A O 1
ATOM 1629 N N . PRO A 1 205 ? -5.003 -11.547 0.362 1.00 11.01 204 PRO A N 1
ATOM 1630 C CA . PRO A 1 205 ? -5.799 -12.651 0.888 1.00 11.10 204 PRO A CA 1
ATOM 1631 C C . PRO A 1 205 ? -6.451 -12.361 2.255 1.00 9.95 204 PRO A C 1
ATOM 1632 O O . PRO A 1 205 ? -7.556 -12.840 2.499 1.00 10.21 204 PRO A O 1
ATOM 1636 N N . GLY A 1 206 ? -5.797 -11.584 3.113 1.00 8.46 205 GLY A N 1
ATOM 1637 C CA . GLY A 1 206 ? -6.423 -11.132 4.396 1.00 9.12 205 GLY A CA 1
ATOM 1638 C C . GLY A 1 206 ? -7.664 -10.246 4.209 1.00 9.55 205 GLY A C 1
ATOM 1639 O O . GLY A 1 206 ? -8.698 -10.410 4.887 1.00 7.68 205 GLY A O 1
ATOM 1640 N N . VAL A 1 207 ? -7.544 -9.307 3.287 1.00 8.50 206 VAL A N 1
ATOM 1641 C CA . VAL A 1 207 ? -8.655 -8.446 2.886 1.00 9.35 206 VAL A CA 1
ATOM 1642 C C . VAL A 1 207 ? -9.789 -9.286 2.252 1.00 8.64 206 VAL A C 1
ATOM 1643 O O . VAL A 1 207 ? -10.952 -9.107 2.582 1.00 9.42 206 VAL A O 1
ATOM 1647 N N . ILE A 1 208 ? -9.461 -10.204 1.351 1.00 9.30 207 ILE A N 1
ATOM 1648 C CA . ILE A 1 208 ? -10.478 -11.098 0.792 1.00 9.43 207 ILE A CA 1
ATOM 1649 C C . ILE A 1 208 ? -11.258 -11.802 1.893 1.00 10.46 207 ILE A C 1
ATOM 1650 O O . ILE A 1 208 ? -12.497 -11.834 1.899 1.00 9.13 207 ILE A O 1
ATOM 1655 N N . SER A 1 209 ? -10.529 -12.429 2.799 1.00 9.23 208 SER A N 1
ATOM 1656 C CA . SER A 1 209 ? -11.183 -13.154 3.878 1.00 9.94 208 SER A CA 1
ATOM 1657 C C . SER A 1 209 ? -12.038 -12.319 4.793 1.00 9.43 208 SER A C 1
ATOM 1658 O O . SER A 1 209 ? -13.149 -12.718 5.107 1.00 8.29 208 SER A O 1
ATOM 1661 N N . VAL A 1 210 ? -11.536 -11.164 5.236 1.00 9.79 209 VAL A N 1
ATOM 1662 C CA . VAL A 1 210 ? -12.310 -10.348 6.161 1.00 8.96 209 VAL A CA 1
ATOM 1663 C C . VAL A 1 210 ? -13.521 -9.690 5.452 1.00 9.40 209 VAL A C 1
ATOM 1664 O O . VAL A 1 210 ? -14.577 -9.515 6.059 1.00 8.34 209 VAL A O 1
ATOM 1668 N N . THR A 1 211 ? -13.340 -9.315 4.186 1.00 8.92 210 THR A N 1
ATOM 1669 C CA . THR A 1 211 ? -14.434 -8.826 3.331 1.00 9.71 210 THR A CA 1
ATOM 1670 C C . THR A 1 211 ? -15.617 -9.827 3.311 1.00 9.74 210 THR A C 1
ATOM 1671 O O . THR A 1 211 ? -16.794 -9.454 3.509 1.00 9.62 210 THR A O 1
ATOM 1675 N N . GLN A 1 212 ? -15.285 -11.095 3.054 1.00 9.27 211 GLN A N 1
ATOM 1676 C CA . GLN A 1 212 ? -16.279 -12.168 3.008 1.00 9.29 211 GLN A CA 1
ATOM 1677 C C . GLN A 1 212 ? -16.995 -12.355 4.343 1.00 9.12 211 GLN A C 1
ATOM 1678 O O . GLN A 1 212 ? -18.237 -12.489 4.378 1.00 9.25 211 GLN A O 1
ATOM 1684 N N . ILE A 1 213 ? -16.198 -12.415 5.416 1.00 8.60 212 ILE A N 1
ATOM 1685 C CA . ILE A 1 213 ? -16.713 -12.577 6.780 1.00 8.61 212 ILE A CA 1
ATOM 1686 C C . ILE A 1 213 ? -17.673 -11.439 7.122 1.00 9.52 212 ILE A C 1
ATOM 1687 O O . ILE A 1 213 ? -18.780 -11.709 7.542 1.00 9.53 212 ILE A O 1
ATOM 1692 N N . TYR A 1 214 ? -17.247 -10.185 6.901 1.00 8.59 213 TYR A N 1
ATOM 1693 C CA . TYR A 1 214 ? -18.116 -9.026 7.154 1.00 9.11 213 TYR A CA 1
ATOM 1694 C C . TYR A 1 214 ? -19.425 -9.092 6.388 1.00 8.63 213 TYR A C 1
ATOM 1695 O O . TYR A 1 214 ? -20.465 -8.837 6.985 1.00 9.09 213 TYR A O 1
ATOM 1704 N N . LYS A 1 215 ? -19.352 -9.333 5.069 1.00 8.45 214 LYS A N 1
ATOM 1705 C CA . LYS A 1 215 ? -20.536 -9.418 4.183 1.00 9.79 214 LYS A CA 1
ATOM 1706 C C . LYS A 1 215 ? -21.509 -10.492 4.702 1.00 10.48 214 LYS A C 1
ATOM 1707 O O . LYS A 1 215 ? -22.722 -10.261 4.825 1.00 10.83 214 LYS A O 1
ATOM 1713 N N . TYR A 1 216 ? -20.962 -11.648 5.066 1.00 10.27 215 TYR A N 1
ATOM 1714 C CA . TYR A 1 216 ? -21.806 -12.747 5.567 1.00 10.22 215 TYR A CA 1
ATOM 1715 C C . TYR A 1 216 ? -22.472 -12.351 6.898 1.00 10.69 215 TYR A C 1
ATOM 1716 O O . TYR A 1 216 ? -23.671 -12.590 7.112 1.00 9.64 215 TYR A O 1
ATOM 1725 N N . PHE A 1 217 ? -21.668 -11.807 7.817 1.00 10.81 216 PHE A N 1
ATOM 1726 C CA . PHE A 1 217 ? -22.164 -11.478 9.153 1.00 10.70 216 PHE A CA 1
ATOM 1727 C C . PHE A 1 217 ? -23.342 -10.488 9.066 1.00 10.33 216 PHE A C 1
ATOM 1728 O O . PHE A 1 217 ? -24.365 -10.690 9.695 1.00 9.85 216 PHE A O 1
ATOM 1736 N N . LYS A 1 218 ? -23.169 -9.426 8.281 1.00 10.50 217 LYS A N 1
ATOM 1737 C CA . LYS A 1 218 ? -24.214 -8.397 8.147 1.00 10.59 217 LYS A CA 1
ATOM 1738 C C . LYS A 1 218 ? -25.469 -8.868 7.401 1.00 10.99 217 LYS A C 1
ATOM 1739 O O . LYS A 1 218 ? -26.576 -8.588 7.844 1.00 10.16 217 LYS A O 1
ATOM 1745 N N . GLU A 1 219 ? -25.286 -9.546 6.272 1.00 10.99 218 GLU A N 1
ATOM 1746 C CA . GLU A 1 219 ? -26.402 -10.094 5.533 1.00 11.85 218 GLU A CA 1
ATOM 1747 C C . GLU A 1 219 ? -27.240 -11.068 6.373 1.00 11.34 218 GLU A C 1
ATOM 1748 O O . GLU A 1 219 ? -28.475 -11.055 6.284 1.00 11.78 218 GLU A O 1
ATOM 1754 N N . LYS A 1 220 ? -26.570 -11.898 7.180 1.00 11.05 219 LYS A N 1
ATOM 1755 C CA . LYS A 1 220 ? -27.269 -12.879 8.049 1.00 11.20 219 LYS A CA 1
ATOM 1756 C C . LYS A 1 220 ? -27.823 -12.256 9.328 1.00 11.93 219 LYS A C 1
ATOM 1757 O O . LYS A 1 220 ? -28.614 -12.901 10.038 1.00 12.35 219 LYS A O 1
ATOM 1763 N N . GLY A 1 221 ? -27.423 -11.010 9.625 1.00 11.72 220 GLY A N 1
ATOM 1764 C CA . GLY A 1 221 ? -27.916 -10.317 10.836 1.00 13.24 220 GLY A CA 1
ATOM 1765 C C . GLY A 1 221 ? -27.206 -10.715 12.141 1.00 12.68 220 GLY A C 1
ATOM 1766 O O . GLY A 1 221 ? -27.720 -10.493 13.227 1.00 12.88 220 GLY A O 1
ATOM 1767 N N . PHE A 1 222 ? -26.037 -11.339 12.037 1.00 12.07 221 PHE A N 1
ATOM 1768 C CA . PHE A 1 222 ? -25.247 -11.642 13.217 1.00 11.53 221 PHE A CA 1
ATOM 1769 C C . PHE A 1 222 ? -24.794 -10.344 13.920 1.00 12.10 221 PHE A C 1
ATOM 1770 O O . PHE A 1 222 ? -24.470 -9.370 13.256 1.00 12.07 221 PHE A O 1
ATOM 1778 N N . LYS A 1 223 ? -24.738 -10.363 15.253 1.00 12.49 222 LYS A N 1
ATOM 1779 C CA . LYS A 1 223 ? -24.361 -9.197 16.053 1.00 13.67 222 LYS A CA 1
ATOM 1780 C C . LYS A 1 223 ? -22.835 -9.083 16.233 1.00 12.72 222 LYS A C 1
ATOM 1781 O O . LYS A 1 223 ? -22.335 -8.053 16.646 1.00 12.73 222 LYS A O 1
ATOM 1787 N N . THR A 1 224 ? -22.113 -10.173 16.002 1.00 11.28 223 THR A N 1
ATOM 1788 C CA . THR A 1 224 ? -20.677 -10.226 16.322 1.00 11.05 223 THR A CA 1
ATOM 1789 C C . THR A 1 224 ? -19.975 -9.076 15.610 1.00 10.85 223 THR A C 1
ATOM 1790 O O . THR A 1 224 ? -20.159 -8.893 14.397 1.00 11.74 223 THR A O 1
ATOM 1794 N N . GLU A 1 225 ? -19.191 -8.281 16.333 1.00 11.12 224 GLU A N 1
ATOM 1795 C CA . GLU A 1 225 ? -18.471 -7.169 15.699 1.00 12.29 224 GLU A CA 1
ATOM 1796 C C . GLU A 1 225 ? -17.201 -7.677 15.032 1.00 11.87 224 GLU A C 1
ATOM 1797 O O . GLU A 1 225 ? -16.528 -8.570 15.570 1.00 12.01 224 GLU A O 1
ATOM 1803 N N . VAL A 1 226 ? -16.845 -7.079 13.894 1.00 10.75 225 VAL A N 1
ATOM 1804 C CA . VAL A 1 226 ? -15.590 -7.427 13.200 1.00 10.87 225 VAL A CA 1
ATOM 1805 C C . VAL A 1 226 ? -14.589 -6.287 13.377 1.00 10.64 225 VAL A C 1
ATOM 1806 O O . VAL A 1 226 ? -14.868 -5.180 12.945 1.00 8.70 225 VAL A O 1
ATOM 1818 N N . GLY A 1 228 ? -10.889 -5.567 12.234 1.00 11.68 227 GLY A N 1
ATOM 1819 C CA . GLY A 1 228 ? -9.672 -5.832 11.458 1.00 11.56 227 GLY A CA 1
ATOM 1820 C C . GLY A 1 228 ? -8.468 -5.285 12.209 1.00 11.14 227 GLY A C 1
ATOM 1821 O O . GLY A 1 228 ? -8.523 -4.176 12.769 1.00 11.02 227 GLY A O 1
ATOM 1822 N N . ALA A 1 229 ? -7.410 -6.079 12.281 1.00 10.33 228 ALA A N 1
ATOM 1823 C CA . ALA A 1 229 ? -6.233 -5.698 13.084 1.00 12.21 228 ALA A CA 1
ATOM 1824 C C . ALA A 1 229 ? -4.976 -6.174 12.395 1.00 12.72 228 ALA A C 1
ATOM 1825 O O . ALA A 1 229 ? -5.044 -6.944 11.437 1.00 12.74 228 ALA A O 1
ATOM 1827 N N . SER A 1 230 ? -3.820 -5.694 12.865 1.00 13.44 229 SER A N 1
ATOM 1828 C CA . SER A 1 230 ? -2.513 -6.204 12.466 1.00 13.88 229 SER A CA 1
ATOM 1829 C C . SER A 1 230 ? -2.172 -5.951 11.003 1.00 13.54 229 SER A C 1
ATOM 1830 O O . SER A 1 230 ? -1.945 -6.899 10.254 1.00 14.54 229 SER A O 1
ATOM 1833 N N . PHE A 1 231 ? -2.143 -4.686 10.588 1.00 12.70 230 PHE A N 1
ATOM 1834 C CA . PHE A 1 231 ? -2.034 -4.361 9.171 1.00 12.59 230 PHE A CA 1
ATOM 1835 C C . PHE A 1 231 ? -0.602 -4.187 8.718 1.00 13.75 230 PHE A C 1
ATOM 1836 O O . PHE A 1 231 ? 0.203 -3.570 9.439 1.00 15.24 230 PHE A O 1
ATOM 1844 N N . ARG A 1 232 ? -0.309 -4.669 7.516 1.00 13.68 231 ARG A N 1
ATOM 1845 C CA A ARG A 1 232 ? 1.016 -4.507 6.903 0.50 13.99 231 ARG A CA 1
ATOM 1846 C CA B ARG A 1 232 ? 1.012 -4.506 6.910 0.50 13.84 231 ARG A CA 1
ATOM 1847 C C . ARG A 1 232 ? 1.152 -3.240 6.081 1.00 13.80 231 ARG A C 1
ATOM 1848 O O . ARG A 1 232 ? 2.255 -2.718 5.918 1.00 14.63 231 ARG A O 1
ATOM 1863 N N . ASN A 1 233 ? 0.037 -2.752 5.548 1.00 12.93 232 ASN A N 1
ATOM 1864 C CA . ASN A 1 233 ? 0.057 -1.568 4.731 1.00 12.76 232 ASN A CA 1
ATOM 1865 C C . ASN A 1 233 ? -1.287 -0.845 4.782 1.00 12.51 232 ASN A C 1
ATOM 1866 O O . ASN A 1 233 ? -2.310 -1.378 5.283 1.00 11.25 232 ASN A O 1
ATOM 1871 N N . LEU A 1 234 ? -1.278 0.367 4.250 1.00 13.03 233 LEU A N 1
ATOM 1872 C CA . LEU A 1 234 ? -2.428 1.233 4.317 1.00 13.81 233 LEU A CA 1
ATOM 1873 C C . LEU A 1 234 ? -3.518 0.822 3.343 1.00 13.25 233 LEU A C 1
ATOM 1874 O O . LEU A 1 234 ? -4.687 1.097 3.589 1.00 13.51 233 LEU A O 1
ATOM 1879 N N . ASP A 1 235 ? -3.138 0.172 2.237 1.00 13.21 234 ASP A N 1
ATOM 1880 C CA . ASP A 1 235 ? -4.131 -0.289 1.258 1.00 12.54 234 ASP A CA 1
ATOM 1881 C C . ASP A 1 235 ? -5.093 -1.325 1.859 1.00 11.42 234 ASP A C 1
ATOM 1882 O O . ASP A 1 235 ? -6.275 -1.321 1.537 1.00 9.65 234 ASP A O 1
ATOM 1887 N N . GLU A 1 236 ? -4.559 -2.220 2.694 1.00 11.14 235 GLU A N 1
ATOM 1888 C CA . GLU A 1 236 ? -5.369 -3.213 3.423 1.00 10.33 235 GLU A CA 1
ATOM 1889 C C . GLU A 1 236 ? -6.471 -2.538 4.220 1.00 10.35 235 GLU A C 1
ATOM 1890 O O . GLU A 1 236 ? -7.620 -2.999 4.245 1.00 9.48 235 GLU A O 1
ATOM 1896 N N . ILE A 1 237 ? -6.100 -1.475 4.930 1.00 9.62 236 ILE A N 1
ATOM 1897 C CA . ILE A 1 237 ? -7.071 -0.723 5.735 1.00 9.60 236 ILE A CA 1
ATOM 1898 C C . ILE A 1 237 ? -8.149 -0.102 4.847 1.00 9.90 236 ILE A C 1
ATOM 1899 O O . ILE A 1 237 ? -9.368 -0.139 5.139 1.00 10.92 236 ILE A O 1
ATOM 1904 N N . LYS A 1 238 ? -7.698 0.505 3.760 1.00 10.41 237 LYS A N 1
ATOM 1905 C CA . LYS A 1 238 ? -8.614 1.181 2.849 1.00 10.31 237 LYS A CA 1
ATOM 1906 C C . LYS A 1 238 ? -9.615 0.207 2.240 1.00 10.09 237 LYS A C 1
ATOM 1907 O O . LYS A 1 238 ? -10.814 0.531 2.086 1.00 9.45 237 LYS A O 1
ATOM 1913 N N . GLU A 1 239 ? -9.117 -0.966 1.847 1.00 9.17 238 GLU A N 1
ATOM 1914 C CA . GLU A 1 239 ? -9.993 -2.025 1.319 1.00 9.55 238 GLU A CA 1
ATOM 1915 C C . GLU A 1 239 ? -11.131 -2.462 2.247 1.00 9.35 238 GLU A C 1
ATOM 1916 O O . GLU A 1 239 ? -12.176 -2.917 1.764 1.00 10.16 238 GLU A O 1
ATOM 1922 N N . LEU A 1 240 ? -10.898 -2.352 3.551 1.00 9.56 239 LEU A N 1
ATOM 1923 C CA . LEU A 1 240 ? -11.827 -2.797 4.574 1.00 9.37 239 LEU A CA 1
ATOM 1924 C C . LEU A 1 240 ? -12.619 -1.631 5.191 1.00 9.33 239 LEU A C 1
ATOM 1925 O O . LEU A 1 240 ? -13.259 -1.809 6.212 1.00 9.29 239 LEU A O 1
ATOM 1930 N N . ALA A 1 241 ? -12.562 -0.448 4.577 1.00 9.60 240 ALA A N 1
ATOM 1931 C CA . ALA A 1 241 ? -13.361 0.726 5.010 1.00 9.48 240 ALA A CA 1
ATOM 1932 C C . ALA A 1 241 ? -14.839 0.363 5.114 1.00 9.56 240 ALA A C 1
ATOM 1933 O O . ALA A 1 241 ? -15.384 -0.178 4.161 1.00 10.12 240 ALA A O 1
ATOM 1935 N N . GLY A 1 242 ? -15.461 0.672 6.249 1.00 9.50 241 GLY A N 1
ATOM 1936 C CA . GLY A 1 242 ? -16.838 0.192 6.584 1.00 10.13 241 GLY A CA 1
ATOM 1937 C C . GLY A 1 242 ? -16.906 -0.981 7.554 1.00 10.67 241 GLY A C 1
ATOM 1938 O O . GLY A 1 242 ? -17.998 -1.316 8.066 1.00 10.47 241 GLY A O 1
ATOM 1939 N N . CYS A 1 243 ? -15.761 -1.631 7.825 1.00 9.84 242 CYS A N 1
ATOM 1940 C CA . CYS A 1 243 ? -15.701 -2.645 8.909 1.00 9.86 242 CYS A CA 1
ATOM 1941 C C . CYS A 1 243 ? -16.129 -2.009 10.244 1.00 10.76 242 CYS A C 1
ATOM 1942 O O . CYS A 1 243 ? -16.001 -0.759 10.420 1.00 9.00 242 CYS A O 1
ATOM 1945 N N . ASP A 1 244 ? -16.646 -2.839 11.168 1.00 9.16 243 ASP A N 1
ATOM 1946 C CA . ASP A 1 244 ? -17.158 -2.361 12.490 1.00 10.01 243 ASP A CA 1
ATOM 1947 C C . ASP A 1 244 ? -16.101 -1.550 13.208 1.00 10.60 243 ASP A C 1
ATOM 1948 O O . ASP A 1 244 ? -16.361 -0.418 13.633 1.00 11.04 243 ASP A O 1
ATOM 1953 N N . LEU A 1 245 ? -14.913 -2.141 13.328 1.00 10.00 244 LEU A N 1
ATOM 1954 C CA . LEU A 1 245 ? -13.720 -1.462 13.876 1.00 11.08 244 LEU A CA 1
ATOM 1955 C C . LEU A 1 245 ? -12.514 -1.815 13.048 1.00 11.30 244 LEU A C 1
ATOM 1956 O O . LEU A 1 245 ? -12.451 -2.884 12.413 1.00 10.34 244 LEU A O 1
ATOM 1961 N N . LEU A 1 246 ? -11.529 -0.932 13.068 1.00 11.89 245 LEU A N 1
ATOM 1962 C CA . LEU A 1 246 ? -10.230 -1.229 12.470 1.00 12.63 245 LEU A CA 1
ATOM 1963 C C . LEU A 1 246 ? -9.211 -0.693 13.440 1.00 12.45 245 LEU A C 1
ATOM 1964 O O . LEU A 1 246 ? -9.312 0.480 13.840 1.00 13.47 245 LEU A O 1
ATOM 1969 N N . THR A 1 247 ? -8.277 -1.555 13.850 1.00 12.88 246 THR A N 1
ATOM 1970 C CA . THR A 1 247 ? -7.185 -1.138 14.732 1.00 14.47 246 THR A CA 1
ATOM 1971 C C . THR A 1 247 ? -5.970 -0.788 13.875 1.00 13.46 246 THR A C 1
ATOM 1972 O O . THR A 1 247 ? -5.464 -1.638 13.136 1.00 14.70 246 THR A O 1
ATOM 1976 N N . ILE A 1 248 ? -5.513 0.456 13.999 1.00 12.97 247 ILE A N 1
ATOM 1977 C CA . ILE A 1 248 ? -4.637 1.077 13.030 1.00 14.42 247 ILE A CA 1
ATOM 1978 C C . ILE A 1 248 ? -3.447 1.761 13.724 1.00 14.78 247 ILE A C 1
ATOM 1979 O O . ILE A 1 248 ? -3.624 2.518 14.684 1.00 14.65 247 ILE A O 1
ATOM 1984 N N . ALA A 1 249 ? -2.245 1.479 13.237 1.00 15.03 248 ALA A N 1
ATOM 1985 C CA . ALA A 1 249 ? -1.020 2.151 13.730 1.00 15.75 248 ALA A CA 1
ATOM 1986 C C . ALA A 1 249 ? -1.173 3.674 13.732 1.00 15.86 248 ALA A C 1
ATOM 1987 O O . ALA A 1 249 ? -1.732 4.277 12.790 1.00 15.75 248 ALA A O 1
ATOM 1989 N N . PRO A 1 250 ? -0.711 4.309 14.809 1.00 16.93 249 PRO A N 1
ATOM 1990 C CA . PRO A 1 250 ? -0.724 5.778 14.849 1.00 17.52 249 PRO A CA 1
ATOM 1991 C C . PRO A 1 250 ? -0.140 6.421 13.568 1.00 17.12 249 PRO A C 1
ATOM 1992 O O . PRO A 1 250 ? -0.698 7.391 13.077 1.00 18.20 249 PRO A O 1
ATOM 1996 N N . LYS A 1 251 ? 0.916 5.877 12.988 1.00 17.05 250 LYS A N 1
ATOM 1997 C CA . LYS A 1 251 ? 1.473 6.559 11.805 1.00 17.59 250 LYS A CA 1
ATOM 1998 C C . LYS A 1 251 ? 0.466 6.519 10.638 1.00 17.11 250 LYS A C 1
ATOM 1999 O O . LYS A 1 251 ? 0.433 7.433 9.805 1.00 16.59 250 LYS A O 1
ATOM 2005 N N . PHE A 1 252 ? -0.319 5.440 10.576 1.00 16.42 251 PHE A N 1
ATOM 2006 C CA . PHE A 1 252 ? -1.302 5.274 9.499 1.00 16.26 251 PHE A CA 1
ATOM 2007 C C . PHE A 1 252 ? -2.466 6.219 9.707 1.00 16.29 251 PHE A C 1
ATOM 2008 O O . PHE A 1 252 ? -2.992 6.785 8.751 1.00 16.16 251 PHE A O 1
ATOM 2016 N N . LEU A 1 253 ? -2.857 6.398 10.968 1.00 16.88 252 LEU A N 1
ATOM 2017 C CA . LEU A 1 253 ? -3.808 7.424 11.357 1.00 18.07 252 LEU A CA 1
ATOM 2018 C C . LEU A 1 253 ? -3.378 8.800 10.866 1.00 18.41 252 LEU A C 1
ATOM 2019 O O . LEU A 1 253 ? -4.165 9.519 10.253 1.00 17.58 252 LEU A O 1
ATOM 2024 N N . GLU A 1 254 ? -2.131 9.173 11.152 1.00 18.64 253 GLU A N 1
ATOM 2025 C CA . GLU A 1 254 ? -1.611 10.459 10.688 1.00 18.50 253 GLU A CA 1
ATOM 2026 C C . GLU A 1 254 ? -1.655 10.571 9.157 1.00 17.25 253 GLU A C 1
ATOM 2027 O O . GLU A 1 254 ? -2.020 11.615 8.618 1.00 16.60 253 GLU A O 1
ATOM 2033 N N . GLU A 1 255 ? -1.260 9.500 8.460 1.00 16.30 254 GLU A N 1
ATOM 2034 C CA . GLU A 1 255 ? -1.239 9.510 6.987 1.00 15.12 254 GLU A CA 1
ATOM 2035 C C . GLU A 1 255 ? -2.648 9.634 6.359 1.00 15.67 254 GLU A C 1
ATOM 2036 O O . GLU A 1 255 ? -2.887 10.416 5.415 1.00 14.22 254 GLU A O 1
ATOM 2042 N N . LEU A 1 256 ? -3.599 8.901 6.919 1.00 14.34 255 LEU A N 1
ATOM 2043 C CA . LEU A 1 256 ? -4.989 9.026 6.487 1.00 14.90 255 LEU A CA 1
ATOM 2044 C C . LEU A 1 256 ? -5.546 10.430 6.664 1.00 14.33 255 LEU A C 1
ATOM 2045 O O . LEU A 1 256 ? -6.302 10.897 5.822 1.00 13.88 255 LEU A O 1
ATOM 2050 N N . LYS A 1 257 ? -5.184 11.075 7.774 1.00 15.32 256 LYS A N 1
ATOM 2051 C CA . LYS A 1 257 ? -5.589 12.465 8.049 1.00 15.81 256 LYS A CA 1
ATOM 2052 C C . LYS A 1 257 ? -4.972 13.477 7.076 1.00 16.35 256 LYS A C 1
ATOM 2053 O O . LYS A 1 257 ? -5.624 14.489 6.726 1.00 16.16 256 LYS A O 1
ATOM 2059 N N . ARG A 1 258 ? -3.728 13.215 6.668 1.00 15.96 257 ARG A N 1
ATOM 2060 C CA . ARG A 1 258 ? -3.039 14.014 5.650 1.00 16.24 257 ARG A CA 1
ATOM 2061 C C . ARG A 1 258 ? -3.639 13.897 4.237 1.00 16.31 257 ARG A C 1
ATOM 2062 O O . ARG A 1 258 ? -3.596 14.863 3.433 1.00 15.81 257 ARG A O 1
ATOM 2070 N N . GLU A 1 259 ? -4.177 12.712 3.918 1.00 16.43 258 GLU A N 1
ATOM 2071 C CA . GLU A 1 259 ? -4.634 12.430 2.557 1.00 16.36 258 GLU A CA 1
ATOM 2072 C C . GLU A 1 259 ? -5.987 13.050 2.211 1.00 16.64 258 GLU A C 1
ATOM 2073 O O . GLU A 1 259 ? -6.865 13.203 3.055 1.00 16.87 258 GLU A O 1
ATOM 2079 N N . LYS A 1 260 ? -6.128 13.429 0.951 1.00 16.12 259 LYS A N 1
ATOM 2080 C CA . LYS A 1 260 ? -7.440 13.743 0.412 1.00 17.24 259 LYS A CA 1
ATOM 2081 C C . LYS A 1 260 ? -7.803 12.807 -0.734 1.00 16.64 259 LYS A C 1
ATOM 2082 O O . LYS A 1 260 ? -6.965 12.048 -1.224 1.00 17.50 259 LYS A O 1
ATOM 2088 N N . GLY A 1 261 ? -9.042 12.900 -1.179 1.00 15.78 260 GLY A N 1
ATOM 2089 C CA . GLY A 1 261 ? -9.507 12.150 -2.320 1.00 15.31 260 GLY A CA 1
ATOM 2090 C C . GLY A 1 261 ? -10.753 11.421 -1.835 1.00 15.19 260 GLY A C 1
ATOM 2091 O O . GLY A 1 261 ? -11.418 11.887 -0.913 1.00 16.61 260 GLY A O 1
ATOM 2092 N N . VAL A 1 262 ? -11.054 10.293 -2.455 1.00 12.88 261 VAL A N 1
ATOM 2093 C CA . VAL A 1 262 ? -12.287 9.574 -2.179 1.00 12.14 261 VAL A CA 1
ATOM 2094 C C . VAL A 1 262 ? -11.984 8.176 -1.649 1.00 11.37 261 VAL A C 1
ATOM 2095 O O . VAL A 1 262 ? -11.233 7.430 -2.271 1.00 11.71 261 VAL A O 1
ATOM 2099 N N . LEU A 1 263 ? -12.551 7.868 -0.483 1.00 10.79 262 LEU A N 1
ATOM 2100 C CA . LEU A 1 263 ? -12.511 6.518 0.117 1.00 11.40 262 LEU A CA 1
ATOM 2101 C C . LEU 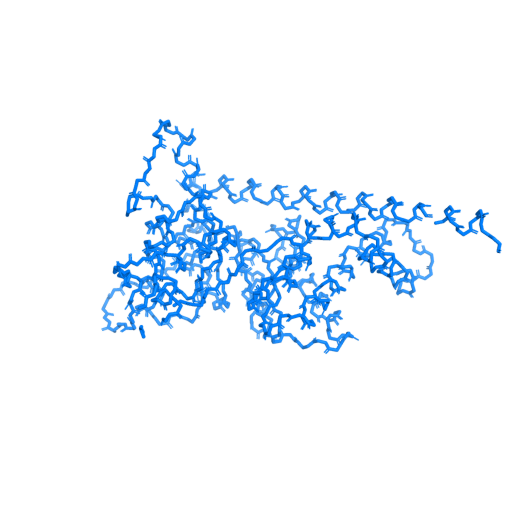A 1 263 ? -13.887 5.875 -0.035 1.00 11.71 262 LEU A C 1
ATOM 2102 O O . LEU A 1 263 ? -14.887 6.413 0.432 1.00 12.01 262 LEU A O 1
ATOM 2107 N N . ILE A 1 264 ? -13.931 4.738 -0.706 1.00 10.78 263 ILE A N 1
ATOM 2108 C CA . ILE A 1 264 ? -15.158 3.999 -0.909 1.00 11.08 263 ILE A CA 1
ATOM 2109 C C . ILE A 1 264 ? -15.413 3.146 0.318 1.00 11.34 263 ILE A C 1
ATOM 2110 O O . ILE A 1 264 ? -14.504 2.449 0.786 1.00 11.57 263 ILE A O 1
ATOM 2115 N N . ARG A 1 265 ? -16.635 3.209 0.850 1.00 12.81 264 ARG A N 1
ATOM 2116 C CA . ARG A 1 265 ? -17.111 2.211 1.830 1.00 11.36 264 ARG A CA 1
ATOM 2117 C C . ARG A 1 265 ? -17.363 0.841 1.161 1.00 11.50 264 ARG A C 1
ATOM 2118 O O . ARG A 1 265 ? -18.432 0.563 0.650 1.00 12.24 264 ARG A O 1
ATOM 2126 N N . LYS A 1 266 ? -16.360 -0.018 1.148 1.00 10.39 265 LYS A N 1
ATOM 2127 C CA . LYS A 1 266 ? -16.486 -1.323 0.494 1.00 10.63 265 LYS A CA 1
ATOM 2128 C C . LYS A 1 266 ? -17.279 -2.315 1.366 1.00 11.23 265 LYS A C 1
ATOM 2129 O O . LYS A 1 266 ? -18.055 -3.131 0.856 1.00 11.06 265 LYS A O 1
ATOM 2135 N N . LEU A 1 267 ? -17.069 -2.228 2.680 1.00 9.93 266 LEU A N 1
ATOM 2136 C CA . LEU A 1 267 ? -17.803 -3.060 3.646 1.00 9.82 266 LEU A CA 1
ATOM 2137 C C . LEU A 1 267 ? -19.110 -2.362 4.010 1.00 10.43 266 LEU A C 1
ATOM 2138 O O . LEU A 1 267 ? -19.185 -1.579 4.973 1.00 10.48 266 LEU A O 1
ATOM 2143 N N . ASP A 1 268 ? -20.143 -2.662 3.233 1.00 11.13 267 ASP A N 1
ATOM 2144 C CA . ASP A 1 268 ? -21.384 -1.888 3.289 1.00 12.67 267 ASP A CA 1
ATOM 2145 C C . ASP A 1 268 ? -22.650 -2.750 3.346 1.00 13.15 267 ASP A C 1
ATOM 2146 O O . ASP A 1 268 ? -23.749 -2.247 3.112 1.00 13.40 267 ASP A O 1
ATOM 2151 N N . ALA A 1 269 ? -22.507 -4.033 3.697 1.00 12.91 268 ALA A N 1
ATOM 2152 C CA . ALA A 1 269 ? -23.664 -4.944 3.689 1.00 13.80 268 ALA A CA 1
ATOM 2153 C C . ALA A 1 269 ? -24.627 -4.636 4.836 1.00 14.76 268 ALA A C 1
ATOM 2154 O O . ALA A 1 269 ? -24.225 -4.132 5.902 1.00 14.51 268 ALA A O 1
ATOM 2156 N N . SER A 1 270 ? -25.896 -4.969 4.611 1.00 15.35 269 SER A N 1
ATOM 2157 C CA . SER A 1 270 ? -26.910 -4.901 5.653 1.00 15.88 269 SER A CA 1
ATOM 2158 C C . SER A 1 270 ? -27.752 -6.191 5.562 1.00 15.52 269 SER A C 1
ATOM 2159 O O . SER A 1 270 ? -27.565 -7.007 4.653 1.00 15.33 269 SER A O 1
ATOM 2162 N N . THR A 1 271 ? -28.654 -6.396 6.508 1.00 14.43 270 THR A N 1
ATOM 2163 C CA A THR A 1 271 ? -29.418 -7.647 6.576 0.50 14.54 270 THR A CA 1
ATOM 2164 C CA B THR A 1 271 ? -29.415 -7.651 6.583 0.50 13.78 270 THR A CA 1
ATOM 2165 C C . THR A 1 271 ? -30.152 -7.994 5.274 1.00 14.08 270 THR A C 1
ATOM 2166 O O . THR A 1 271 ? -30.716 -7.123 4.631 1.00 13.41 270 THR A O 1
ATOM 2173 N N . LYS A 1 272 ? -30.128 -9.273 4.892 1.00 13.11 271 LYS A N 1
ATOM 2174 C CA . LYS A 1 272 ? -30.909 -9.766 3.745 1.00 13.47 271 LYS A CA 1
ATOM 2175 C C . LYS A 1 272 ? -31.774 -10.930 4.211 1.00 13.66 271 LYS A C 1
ATOM 2176 O O . LYS A 1 272 ? -31.346 -11.742 5.040 1.00 12.89 271 LYS A O 1
ATOM 2182 N N . ILE A 1 273 ? -32.978 -11.043 3.655 1.00 13.40 272 ILE A N 1
ATOM 2183 C CA . ILE A 1 273 ? -33.815 -12.200 3.923 1.00 14.15 272 ILE A CA 1
ATOM 2184 C C . ILE A 1 273 ? -33.996 -12.925 2.590 1.00 13.17 272 ILE A C 1
ATOM 2185 O O . ILE A 1 273 ? -34.608 -12.397 1.672 1.00 12.74 272 ILE A O 1
ATOM 2190 N N . ASN A 1 274 ? -33.429 -14.122 2.508 1.00 12.59 273 ASN A N 1
ATOM 2191 C CA . ASN A 1 274 ? -33.342 -14.879 1.270 1.00 12.27 273 ASN A CA 1
ATOM 2192 C C . ASN A 1 274 ? -33.062 -16.347 1.566 1.00 12.52 273 ASN A C 1
ATOM 2193 O O . ASN A 1 274 ? -33.000 -16.760 2.729 1.00 12.43 273 ASN A O 1
ATOM 2198 N N . ASN A 1 275 ? -32.895 -17.135 0.507 1.00 12.40 274 ASN A N 1
ATOM 2199 C CA . ASN A 1 275 ? -32.753 -18.590 0.637 1.00 12.63 274 ASN A CA 1
ATOM 2200 C C . ASN A 1 275 ? -31.324 -19.136 0.704 1.00 13.10 274 ASN A C 1
ATOM 2201 O O . ASN A 1 275 ? -31.104 -20.372 0.594 1.00 14.36 274 ASN A O 1
ATOM 2206 N N . SER A 1 276 ? -30.351 -18.244 0.935 1.00 13.63 275 SER A N 1
ATOM 2207 C CA . SER A 1 276 ? -28.958 -18.673 1.025 1.00 12.69 275 SER A CA 1
ATOM 2208 C C . SER A 1 276 ? -28.797 -19.602 2.214 1.00 13.20 275 SER A C 1
ATOM 2209 O O . SER A 1 276 ? -29.519 -19.497 3.225 1.00 12.64 275 SER A O 1
ATOM 2212 N N . ILE A 1 277 ? -27.808 -20.472 2.098 1.00 12.67 276 ILE A N 1
ATOM 2213 C CA . ILE A 1 277 ? -27.525 -21.501 3.096 1.00 13.18 276 ILE A CA 1
ATOM 2214 C C . ILE A 1 277 ? -27.069 -20.789 4.390 1.00 13.13 276 ILE A C 1
ATOM 2215 O O . ILE A 1 277 ? -26.385 -19.775 4.312 1.00 13.31 276 ILE A O 1
ATOM 2220 N N . ASP A 1 278 ? -27.492 -21.291 5.548 1.00 13.23 277 ASP A N 1
ATOM 2221 C CA . ASP A 1 278 ? -26.886 -20.930 6.839 1.00 13.86 277 ASP A CA 1
ATOM 2222 C C . ASP A 1 278 ? -25.794 -21.923 7.182 1.00 13.86 277 ASP A C 1
ATOM 2223 O O . ASP A 1 278 ? -26.091 -23.094 7.544 1.00 14.15 277 ASP A O 1
ATOM 2228 N N . TYR A 1 279 ? -24.536 -21.505 7.051 1.00 12.84 278 TYR A N 1
ATOM 2229 C CA . TYR A 1 279 ? -23.431 -22.422 7.308 1.00 12.52 278 TYR A CA 1
ATOM 2230 C C . TYR A 1 279 ? -23.260 -22.740 8.790 1.00 13.40 278 TYR A C 1
ATOM 2231 O O . TYR A 1 279 ? -23.429 -21.865 9.655 1.00 13.10 278 TYR A O 1
ATOM 2240 N N . LYS A 1 280 ? -22.954 -24.004 9.065 1.00 13.99 279 LYS A N 1
ATOM 2241 C CA . LYS A 1 280 ? -22.621 -24.461 10.409 1.00 16.35 279 LYS A CA 1
ATOM 2242 C C . LYS A 1 280 ? -21.357 -25.283 10.353 1.00 15.67 279 LYS A C 1
ATOM 2243 O O . LYS A 1 280 ? -21.113 -26.012 9.399 1.00 16.40 279 LYS A O 1
ATOM 2249 N N . PHE A 1 281 ? -20.540 -25.155 11.371 1.00 14.60 280 PHE A N 1
ATOM 2250 C CA . PHE A 1 281 ? -19.405 -26.027 11.500 1.00 14.90 280 PHE A CA 1
ATOM 2251 C C . PHE A 1 281 ? -19.456 -26.612 12.900 1.00 14.81 280 PHE A C 1
ATOM 2252 O O . PHE A 1 281 ? -19.038 -25.961 13.862 1.00 15.28 280 PHE A O 1
ATOM 2260 N N A GLU A 1 282 ? -19.952 -27.845 13.010 0.70 15.67 281 GLU A N 1
ATOM 2261 N N B GLU A 1 282 ? -19.967 -27.827 13.042 0.30 14.89 281 GLU A N 1
ATOM 2262 C CA A GLU A 1 282 ? -19.865 -28.598 14.276 0.70 16.06 281 GLU A CA 1
ATOM 2263 C CA B GLU A 1 282 ? -19.834 -28.495 14.335 0.30 14.63 281 GLU A CA 1
ATOM 2264 C C A GLU A 1 282 ? -18.418 -29.053 14.435 0.70 14.93 281 GLU A C 1
ATOM 2265 C C B GLU A 1 282 ? -18.429 -29.090 14.424 0.30 14.34 281 GLU A C 1
ATOM 2266 O O A GLU A 1 282 ? -17.598 -28.803 13.537 0.70 14.36 281 GLU A O 1
ATOM 2267 O O B GLU A 1 282 ? -17.651 -28.976 13.467 0.30 14.18 281 GLU A O 1
ATOM 2278 N N . GLU A 1 283 ? -18.091 -29.686 15.566 1.00 14.20 282 GLU A N 1
ATOM 2279 C CA . GLU A 1 283 ? -16.677 -30.003 15.880 1.00 13.93 282 GLU A CA 1
ATOM 2280 C C . GLU A 1 283 ? -15.909 -30.697 14.767 1.00 13.80 282 GLU A C 1
ATOM 2281 O O . GLU A 1 283 ? -14.822 -30.255 14.414 1.00 12.26 282 GLU A O 1
ATOM 2287 N N . LYS A 1 284 ? -16.470 -31.785 14.222 1.00 14.43 283 LYS A N 1
ATOM 2288 C CA . LYS A 1 284 ? -15.795 -32.520 13.150 1.00 14.24 283 LYS A CA 1
ATOM 2289 C C . LYS A 1 284 ? -15.531 -31.702 11.894 1.00 13.62 283 LYS A C 1
ATOM 2290 O O . LYS A 1 284 ? -14.422 -31.723 11.378 1.00 13.23 283 LYS A O 1
ATOM 2296 N N . ASP A 1 285 ? -16.537 -30.969 11.421 1.00 14.07 284 ASP A N 1
ATOM 2297 C CA . ASP A 1 285 ? -16.357 -30.085 10.272 1.00 14.11 284 ASP A CA 1
ATOM 2298 C C . ASP A 1 285 ? -15.344 -28.981 10.523 1.00 12.69 284 ASP A C 1
ATOM 2299 O O . ASP A 1 285 ? -14.595 -28.630 9.630 1.00 11.59 284 ASP A O 1
ATOM 2304 N N . PHE A 1 286 ? -15.376 -28.421 11.728 1.00 11.53 285 PHE A N 1
ATOM 2305 C CA . PHE A 1 286 ? -14.435 -27.385 12.144 1.00 10.78 285 PHE A CA 1
ATOM 2306 C C . PHE A 1 286 ? -13.020 -27.932 12.046 1.00 10.33 285 PHE A C 1
ATOM 2307 O O . PHE A 1 286 ? -12.153 -27.347 11.413 1.00 10.58 285 PHE A O 1
ATOM 2315 N N . ARG A 1 287 ? -12.797 -29.077 12.645 1.00 10.54 286 ARG A N 1
ATOM 2316 C CA . ARG A 1 287 ? -11.457 -29.702 12.625 1.00 11.15 286 ARG A CA 1
ATOM 2317 C C . ARG A 1 287 ? -10.943 -30.027 11.231 1.00 11.96 286 ARG A C 1
ATOM 2318 O O . ARG A 1 287 ? -9.803 -29.697 10.904 1.00 11.46 286 ARG A O 1
ATOM 2326 N N . LEU A 1 288 ? -11.795 -30.641 10.404 1.00 12.81 287 LEU A N 1
ATOM 2327 C CA . LEU A 1 288 ? -11.466 -30.920 9.007 1.00 12.89 287 LEU A CA 1
ATOM 2328 C C . LEU A 1 288 ? -11.187 -29.657 8.181 1.00 11.76 287 LEU A C 1
ATOM 2329 O O . LEU A 1 288 ? -10.227 -29.611 7.417 1.00 10.71 287 LEU A O 1
ATOM 2334 N N . SER A 1 289 ? -12.045 -28.651 8.315 1.00 10.81 288 SER A N 1
ATOM 2335 C CA . SER A 1 289 ? -11.831 -27.381 7.595 1.00 11.00 288 SER A CA 1
ATOM 2336 C C . SER A 1 289 ? -10.524 -26.692 8.015 1.00 11.22 288 SER A C 1
ATOM 2337 O O . SER A 1 289 ? -9.791 -26.123 7.179 1.00 11.21 288 SER A O 1
ATOM 2348 N N A LEU A 1 291 ? -7.907 -28.308 9.244 1.00 12.03 290 LEU A N 1
ATOM 2349 N N B LEU A 1 291 ? -7.884 -28.321 9.234 0.00 12.35 290 LEU A N 1
ATOM 2350 C CA A LEU A 1 291 ? -6.814 -29.164 8.739 1.00 12.97 290 LEU A CA 1
ATOM 2351 C CA B LEU A 1 291 ? -6.802 -29.186 8.730 0.00 12.52 290 LEU A CA 1
ATOM 2352 C C A LEU A 1 291 ? -6.458 -28.851 7.281 1.00 12.59 290 LEU A C 1
ATOM 2353 C C B LEU A 1 291 ? -6.457 -28.858 7.272 0.00 12.39 290 LEU A C 1
ATOM 2354 O O A LEU A 1 291 ? -5.292 -28.906 6.870 1.00 11.85 290 LEU A O 1
ATOM 2355 O O B LEU A 1 291 ? -5.287 -28.883 6.871 0.00 11.74 290 LEU A O 1
ATOM 2364 N N . GLU A 1 292 ? -7.483 -28.549 6.503 1.00 11.89 291 GLU A N 1
ATOM 2365 C CA . GLU A 1 292 ? -7.324 -28.239 5.080 1.00 12.91 291 GLU A CA 1
ATOM 2366 C C . GLU A 1 292 ? -6.765 -26.845 4.867 1.00 13.47 291 GLU A C 1
ATOM 2367 O O . GLU A 1 292 ? -6.284 -26.545 3.776 1.00 14.08 291 GLU A O 1
ATOM 2373 N N . ASP A 1 293 ? -6.888 -25.976 5.873 1.00 11.96 292 ASP A N 1
ATOM 2374 C CA . ASP A 1 293 ? -6.426 -24.614 5.745 1.00 11.92 292 ASP A CA 1
ATOM 2375 C C . ASP A 1 293 ? -5.059 -24.495 6.441 1.00 12.51 292 ASP A C 1
ATOM 2376 O O . ASP A 1 293 ? -4.976 -24.202 7.653 1.00 11.31 292 ASP A O 1
ATOM 2381 N N . GLN A 1 294 ? -3.992 -24.727 5.671 1.00 12.01 293 GLN A N 1
ATOM 2382 C CA . GLN A 1 294 ? -2.636 -24.693 6.222 1.00 12.64 293 GLN A CA 1
ATOM 2383 C C . GLN A 1 294 ? -2.299 -23.298 6.791 1.00 12.20 293 GLN A C 1
ATOM 2384 O O . GLN A 1 294 ? -1.656 -23.186 7.848 1.00 13.23 293 GLN A O 1
ATOM 2398 N N . ALA A 1 296 ? -4.465 -20.966 8.108 1.00 9.02 295 ALA A N 1
ATOM 2399 C CA . ALA A 1 296 ? -5.149 -20.713 9.385 1.00 9.82 295 ALA A CA 1
ATOM 2400 C C . ALA A 1 296 ? -4.570 -21.572 10.493 1.00 9.13 295 ALA A C 1
ATOM 2401 O O . ALA A 1 296 ? -4.370 -21.078 11.592 1.00 8.63 295 ALA A O 1
ATOM 2403 N N A SER A 1 297 ? -4.321 -22.854 10.217 0.50 10.11 296 SER A N 1
ATOM 2404 N N B SER A 1 297 ? -4.348 -22.857 10.205 0.50 9.53 296 SER A N 1
ATOM 2405 C CA A SER A 1 297 ? -3.821 -23.757 11.268 0.50 10.99 296 SER A CA 1
ATOM 2406 C CA B SER A 1 297 ? -3.799 -23.772 11.210 0.50 9.87 296 SER A CA 1
ATOM 2407 C C A SER A 1 297 ? -2.398 -23.428 11.744 0.50 11.13 296 SER A C 1
ATOM 2408 C C B SER A 1 297 ? -2.466 -23.249 11.735 0.50 10.44 296 SER A C 1
ATOM 2409 O O A SER A 1 297 ? -2.092 -23.571 12.950 0.50 11.10 296 SER A O 1
ATOM 2410 O O B SER A 1 297 ? -2.291 -23.070 12.951 0.50 10.64 296 SER A O 1
ATOM 2415 N N . GLU A 1 298 ? -1.535 -22.996 10.816 1.00 11.46 297 GLU A N 1
ATOM 2416 C CA . GLU A 1 298 ? -0.173 -22.532 11.177 1.00 11.37 297 GLU A CA 1
ATOM 2417 C C . GLU A 1 298 ? -0.161 -21.168 11.868 1.00 11.99 297 GLU A C 1
ATOM 2418 O O . GLU A 1 298 ? 0.506 -20.999 12.895 1.00 11.79 297 GLU A O 1
ATOM 2424 N N . LYS A 1 299 ? -0.927 -20.203 11.353 1.00 11.10 298 LYS A N 1
ATOM 2425 C CA . LYS A 1 299 ? -0.943 -18.891 12.008 1.00 11.21 298 LYS A CA 1
ATOM 2426 C C . LYS A 1 299 ? -1.632 -18.944 13.392 1.00 10.58 298 LYS A C 1
ATOM 2427 O O . LYS A 1 299 ? -1.207 -18.253 14.307 1.00 10.59 298 LYS A O 1
ATOM 2433 N N . LEU A 1 300 ? -2.674 -19.777 13.535 1.00 9.83 299 LEU A N 1
ATOM 2434 C CA . LEU A 1 300 ? -3.281 -20.055 14.847 1.00 9.23 299 LEU A CA 1
ATOM 2435 C C . LEU A 1 300 ? -2.255 -20.703 15.824 1.00 9.84 299 LEU A C 1
ATOM 2436 O O . LEU A 1 300 ? -2.045 -20.229 16.950 1.00 8.58 299 LEU A O 1
ATOM 2441 N N . SER A 1 301 ? -1.543 -21.729 15.373 1.00 11.06 300 SER A N 1
ATOM 2442 C CA A SER A 1 301 ? -0.552 -22.412 16.225 0.50 12.41 300 SER A CA 1
ATOM 2443 C CA B SER A 1 301 ? -0.572 -22.394 16.272 0.50 12.44 300 SER A CA 1
ATOM 2444 C C . SER A 1 301 ? 0.638 -21.500 16.620 1.00 12.13 300 SER A C 1
ATOM 2445 O O . SER A 1 301 ? 1.021 -21.403 17.788 1.00 11.64 300 SER A O 1
ATOM 2450 N N A GLU A 1 302 ? 1.215 -20.827 15.633 0.50 12.40 301 GLU A N 1
ATOM 2451 N N B GLU A 1 302 ? 1.219 -20.866 15.607 0.50 12.69 301 GLU A N 1
ATOM 2452 C CA A GLU A 1 302 ? 2.295 -19.856 15.864 0.50 12.54 301 GLU A CA 1
ATOM 2453 C CA B GLU A 1 302 ? 2.270 -19.853 15.774 0.50 13.08 301 GLU A CA 1
ATOM 2454 C C A GLU A 1 302 ? 1.857 -18.715 16.778 0.50 12.49 301 GLU A C 1
ATOM 2455 C C B GLU A 1 302 ? 1.847 -18.749 16.757 0.50 12.83 301 GLU A C 1
ATOM 2456 O O A GLU A 1 302 ? 2.635 -18.263 17.612 0.50 11.77 301 GLU A O 1
ATOM 2457 O O B GLU A 1 302 ? 2.623 -18.365 17.627 0.50 12.11 301 GLU A O 1
ATOM 2468 N N . GLY A 1 303 ? 0.631 -18.221 16.582 1.00 12.86 302 GLY A N 1
ATOM 2469 C CA . GLY A 1 303 ? 0.115 -17.132 17.446 1.00 12.49 302 GLY A CA 1
ATOM 2470 C C . GLY A 1 303 ? -0.024 -17.543 18.890 1.00 11.86 302 GLY A C 1
ATOM 2471 O O . GLY A 1 303 ? 0.345 -16.781 19.804 1.00 11.58 302 GLY A O 1
ATOM 2472 N N . ILE A 1 304 ? -0.569 -18.741 19.110 1.00 11.28 303 ILE A N 1
ATOM 2473 C CA . ILE A 1 304 ? -0.702 -19.290 20.449 1.00 11.32 303 ILE A CA 1
ATOM 2474 C C . ILE A 1 304 ? 0.707 -19.420 21.076 1.00 11.84 303 ILE A C 1
ATOM 2475 O O . ILE A 1 304 ? 0.935 -19.000 22.217 1.00 11.46 303 ILE A O 1
ATOM 2480 N N . THR A 1 305 ? 1.659 -19.959 20.315 1.00 11.58 304 THR A N 1
ATOM 2481 C CA . THR A 1 305 ? 3.040 -20.071 20.800 1.00 12.72 304 THR A CA 1
ATOM 2482 C C . THR A 1 305 ? 3.637 -18.706 21.187 1.00 11.49 304 THR A C 1
ATOM 2483 O O . THR A 1 305 ? 4.265 -18.561 22.257 1.00 12.04 304 THR A O 1
ATOM 2487 N N . GLY A 1 306 ? 3.425 -17.714 20.339 1.00 11.25 305 GLY A N 1
ATOM 2488 C CA . GLY A 1 306 ? 3.889 -16.352 20.586 1.00 12.48 305 GLY A CA 1
ATOM 2489 C C . GLY A 1 306 ? 3.264 -15.756 21.850 1.00 13.32 305 GLY A C 1
ATOM 2490 O O . GLY A 1 306 ? 3.953 -15.093 22.629 1.00 11.84 305 GLY A O 1
ATOM 2491 N N . PHE A 1 307 ? 1.959 -15.961 22.040 1.00 11.86 306 PHE A N 1
ATOM 2492 C CA . PHE A 1 307 ? 1.271 -15.477 23.249 1.00 13.05 306 PHE A CA 1
ATOM 2493 C C . PHE A 1 307 ? 1.851 -16.208 24.481 1.00 13.36 306 PHE A C 1
ATOM 2494 O O . PHE A 1 307 ? 2.063 -15.617 25.556 1.00 12.09 306 PHE A O 1
ATOM 2502 N N . SER A 1 308 ? 2.089 -17.508 24.320 1.00 13.35 307 SER A N 1
ATOM 2503 C CA . SER A 1 308 ? 2.600 -18.332 25.414 1.00 12.90 307 SER A CA 1
ATOM 2504 C C . SER A 1 308 ? 4.018 -17.883 25.753 1.00 13.08 307 SER A C 1
ATOM 2505 O O . SER A 1 308 ? 4.364 -17.794 26.928 1.00 13.01 307 SER A O 1
ATOM 2508 N N . LYS A 1 309 ? 4.838 -17.595 24.747 1.00 13.82 308 LYS A N 1
ATOM 2509 C CA . LYS A 1 309 ? 6.183 -17.077 25.030 1.00 15.22 308 LYS A CA 1
ATOM 2510 C C . LYS A 1 309 ? 6.128 -15.790 25.868 1.00 14.49 308 LYS A C 1
ATOM 2511 O O . LYS A 1 309 ? 6.873 -15.628 26.854 1.00 13.89 308 LYS A O 1
ATOM 2517 N N . 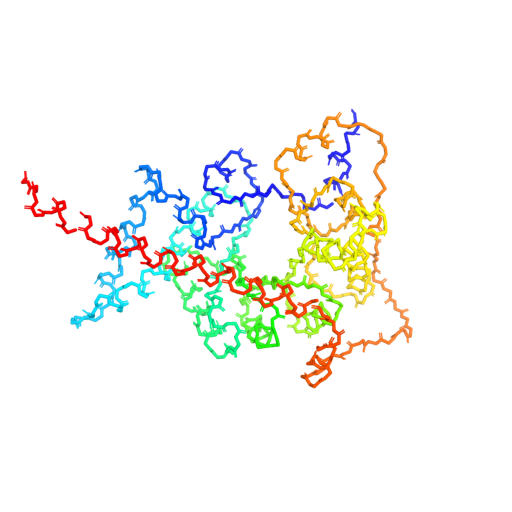ALA A 1 310 ? 5.253 -14.863 25.482 1.00 13.96 309 ALA A N 1
ATOM 2518 C CA . ALA A 1 310 ? 5.201 -13.579 26.192 1.00 13.18 309 ALA A CA 1
ATOM 2519 C C . ALA A 1 310 ? 4.719 -13.762 27.629 1.00 12.97 309 ALA A C 1
ATOM 2520 O O . ALA A 1 310 ? 5.204 -13.086 28.511 1.00 12.91 309 ALA A O 1
ATOM 2522 N N . ILE A 1 311 ? 3.764 -14.663 27.881 1.00 12.66 310 ILE A N 1
ATOM 2523 C CA . ILE A 1 311 ? 3.348 -14.884 29.284 1.00 12.63 310 ILE A CA 1
ATOM 2524 C C . ILE A 1 311 ? 4.454 -15.574 30.092 1.00 13.25 310 ILE A C 1
ATOM 2525 O O . ILE A 1 311 ? 4.640 -15.278 31.284 1.00 11.95 310 ILE A O 1
ATOM 2530 N N . GLU A 1 312 ? 5.224 -16.447 29.439 1.00 13.47 311 GLU A N 1
ATOM 2531 C CA . GLU A 1 312 ? 6.407 -17.029 30.130 1.00 15.86 311 GLU A CA 1
ATOM 2532 C C . GLU A 1 312 ? 7.433 -15.961 30.471 1.00 15.46 311 GLU A C 1
ATOM 2533 O O . GLU A 1 312 ? 8.015 -15.982 31.566 1.00 17.30 311 GLU A O 1
ATOM 2539 N N . GLU A 1 313 ? 7.648 -15.020 29.557 1.00 15.65 312 GLU A N 1
ATOM 2540 C CA . GLU A 1 313 ? 8.556 -13.921 29.845 1.00 15.77 312 GLU A CA 1
ATOM 2541 C C . GLU A 1 313 ? 8.040 -13.040 30.979 1.00 14.40 312 GLU A C 1
ATOM 2542 O O . GLU A 1 313 ? 8.833 -12.553 31.778 1.00 14.04 312 GLU A O 1
ATOM 2548 N N . LEU A 1 314 ? 6.722 -12.837 31.044 1.00 14.23 313 LEU A N 1
ATOM 2549 C CA . LEU A 1 314 ? 6.110 -12.119 32.185 1.00 14.14 313 LEU A CA 1
ATOM 2550 C C . LEU A 1 314 ? 6.429 -12.821 33.513 1.00 13.86 313 LEU A C 1
ATOM 2551 O O . LEU A 1 314 ? 6.809 -12.158 34.480 1.00 12.44 313 LEU A O 1
ATOM 2556 N N . GLU A 1 315 ? 6.248 -14.143 33.550 1.00 13.89 314 GLU A N 1
ATOM 2557 C CA . GLU A 1 315 ? 6.506 -14.936 34.745 1.00 14.58 314 GLU A CA 1
ATOM 2558 C C . GLU A 1 315 ? 7.964 -14.731 35.191 1.00 15.69 314 GLU A C 1
ATOM 2559 O O . GLU A 1 315 ? 8.236 -14.556 36.386 1.00 15.62 314 GLU A O 1
ATOM 2565 N N . GLU A 1 316 ? 8.880 -14.729 34.232 1.00 15.65 315 GLU A N 1
ATOM 2566 C CA . GLU A 1 316 ? 10.292 -14.478 34.527 1.00 17.37 315 GLU A CA 1
ATOM 2567 C C . GLU A 1 316 ? 10.564 -13.082 35.109 1.00 16.39 315 GLU A C 1
ATOM 2568 O O . GLU A 1 316 ? 11.320 -12.955 36.063 1.00 16.32 315 GLU A O 1
ATOM 2574 N N . LEU A 1 317 ? 9.881 -12.073 34.578 1.00 16.54 316 LEU A N 1
ATOM 2575 C CA . LEU A 1 317 ? 9.976 -10.703 35.083 1.00 16.68 316 LEU A CA 1
ATOM 2576 C C . LEU A 1 317 ? 9.440 -10.607 36.530 1.00 16.15 316 LEU A C 1
ATOM 2577 O O . LEU A 1 317 ? 10.024 -9.945 37.369 1.00 15.87 316 LEU A O 1
ATOM 2582 N N . LEU A 1 318 ? 8.311 -11.247 36.802 1.00 15.65 317 LEU A N 1
ATOM 2583 C CA . LEU A 1 318 ? 7.724 -11.264 38.145 1.00 14.84 317 LEU A CA 1
ATOM 2584 C C . LEU A 1 318 ? 8.657 -11.922 39.175 1.00 15.76 317 LEU A C 1
ATOM 2585 O O . LEU A 1 318 ? 8.775 -11.451 40.325 1.00 15.72 317 LEU A O 1
ATOM 2590 N N . ILE A 1 319 ? 9.306 -13.003 38.761 1.00 15.75 318 ILE A N 1
ATOM 2591 C CA . ILE A 1 319 ? 10.373 -13.633 39.566 1.00 16.79 318 ILE A CA 1
ATOM 2592 C C . ILE A 1 319 ? 11.489 -12.601 39.852 1.00 17.18 318 ILE A C 1
ATOM 2593 O O . ILE A 1 319 ? 11.915 -12.461 41.010 1.00 17.46 318 ILE A O 1
ATOM 2598 N N A GLU A 1 320 ? 11.921 -11.861 38.833 0.50 17.10 319 GLU A N 1
ATOM 2599 N N B GLU A 1 320 ? 11.896 -11.849 38.832 0.50 17.16 319 GLU A N 1
ATOM 2600 C CA A GLU A 1 320 ? 12.937 -10.818 39.033 0.50 17.69 319 GLU A CA 1
ATOM 2601 C CA B GLU A 1 320 ? 12.924 -10.805 38.980 0.50 17.84 319 GLU A CA 1
ATOM 2602 C C A GLU A 1 320 ? 12.448 -9.758 40.029 0.50 17.67 319 GLU A C 1
ATOM 2603 C C B GLU A 1 320 ? 12.508 -9.637 39.886 0.50 17.73 319 GLU A C 1
ATOM 2604 O O A GLU A 1 320 ? 13.159 -9.439 40.989 0.50 17.26 319 GLU A O 1
ATOM 2605 O O B GLU A 1 320 ? 13.344 -9.088 40.605 0.50 17.37 319 GLU A O 1
ATOM 2616 N N . ARG A 1 321 ? 11.239 -9.225 39.813 1.00 17.26 320 ARG A N 1
ATOM 2617 C CA . ARG A 1 321 ? 10.702 -8.175 40.713 1.00 17.10 320 ARG A CA 1
ATOM 2618 C C . ARG A 1 321 ? 10.648 -8.644 42.179 1.00 17.63 320 ARG A C 1
ATOM 2619 O O . ARG A 1 321 ? 10.994 -7.880 43.104 1.00 16.82 320 ARG A O 1
ATOM 2627 N N . LEU A 1 322 ? 10.250 -9.898 42.388 1.00 17.66 321 LEU A N 1
ATOM 2628 C CA . LEU A 1 322 ? 10.173 -10.476 43.723 1.00 18.87 321 LEU A CA 1
ATOM 2629 C C . LEU A 1 322 ? 11.554 -10.416 44.382 1.00 19.80 321 LEU A C 1
ATOM 2630 O O . LEU A 1 322 ? 11.701 -9.937 45.535 1.00 17.52 321 LEU A O 1
ATOM 2635 N N . SER A 1 323 ? 12.559 -10.874 43.629 1.00 20.38 322 SER A N 1
ATOM 2636 C CA A SER A 1 323 ? 13.955 -10.864 44.084 0.50 21.43 322 SER A CA 1
ATOM 2637 C CA B SER A 1 323 ? 13.954 -10.876 44.088 0.50 21.25 322 SER A CA 1
ATOM 2638 C C . SER A 1 323 ? 14.409 -9.461 44.461 1.00 21.68 322 SER A C 1
ATOM 2639 O O . SER A 1 323 ? 14.942 -9.242 45.550 1.00 21.73 322 SER A O 1
ATOM 2644 N N . GLU A 1 324 ? 14.176 -8.510 43.560 1.00 22.84 323 GLU A N 1
ATOM 2645 C CA . GLU A 1 324 ? 14.519 -7.089 43.770 1.00 23.42 323 GLU A CA 1
ATOM 2646 C C . GLU A 1 324 ? 13.825 -6.547 45.009 1.00 23.61 323 GLU A C 1
ATOM 2647 O O . GLU A 1 324 ? 14.438 -5.827 45.804 1.00 22.94 323 GLU A O 1
ATOM 2661 N N . LYS A 1 326 ? 12.722 -8.219 47.641 1.00 25.03 325 LYS A N 1
ATOM 2662 C CA . LYS A 1 326 ? 13.340 -8.784 48.845 1.00 25.94 325 LYS A CA 1
ATOM 2663 C C . LYS A 1 326 ? 14.683 -8.112 49.154 1.00 26.05 325 LYS A C 1
ATOM 2664 O O . LYS A 1 326 ? 14.918 -7.682 50.306 1.00 26.90 325 LYS A O 1
ATOM 2670 N N . ASN A 1 327 ? 15.538 -7.995 48.132 1.00 24.99 326 ASN A N 1
ATOM 2671 C CA . ASN A 1 327 ? 16.835 -7.340 48.281 1.00 25.18 326 ASN A CA 1
ATOM 2672 C C . ASN A 1 327 ? 16.716 -5.925 48.815 1.00 24.37 326 ASN A C 1
ATOM 2673 O O . ASN A 1 327 ? 17.433 -5.565 49.757 1.00 23.55 326 ASN A O 1
ATOM 2678 N N . HIS A 1 328 ? 15.837 -5.122 48.210 1.00 22.65 327 HIS A N 1
ATOM 2679 C CA . HIS A 1 328 ? 15.614 -3.771 48.705 1.00 23.03 327 HIS A CA 1
ATOM 2680 C C . HIS A 1 328 ? 15.289 -3.685 50.214 1.00 22.54 327 HIS A C 1
ATOM 2681 O O . HIS A 1 328 ? 15.863 -2.844 50.921 1.00 22.00 327 HIS A O 1
ATOM 2688 N N . LYS A 1 329 ? 14.380 -4.545 50.693 1.00 21.86 328 LYS A N 1
ATOM 2689 C CA . LYS A 1 329 ? 14.024 -4.602 52.125 1.00 23.06 328 LYS A CA 1
ATOM 2690 C C . LYS A 1 329 ? 15.247 -4.920 52.993 1.00 22.20 328 LYS A C 1
ATOM 2691 O O . LYS A 1 329 ? 15.456 -4.287 54.023 1.00 22.24 328 LYS A O 1
ATOM 2697 N N . LEU A 1 330 ? 16.049 -5.899 52.557 1.00 22.17 329 LEU A N 1
ATOM 2698 C CA . LEU A 1 330 ? 17.243 -6.351 53.315 1.00 22.03 329 LEU A CA 1
ATOM 2699 C C . LEU A 1 330 ? 18.394 -5.342 53.424 1.00 22.10 329 LEU A C 1
ATOM 2700 O O . LEU A 1 330 ? 19.166 -5.399 54.387 1.00 21.24 329 LEU A O 1
ATOM 2705 N N . ILE A 1 331 ? 18.513 -4.452 52.439 1.00 21.39 330 ILE A N 1
ATOM 2706 C CA . ILE A 1 331 ? 19.627 -3.491 52.387 1.00 21.50 330 ILE A CA 1
ATOM 2707 C C . ILE A 1 331 ? 19.172 -2.067 52.794 1.00 21.77 330 ILE A C 1
ATOM 2708 O O . ILE A 1 331 ? 19.972 -1.124 52.777 1.00 20.23 330 ILE A O 1
ATOM 2713 N N . SER A 1 332 ? 17.901 -1.930 53.181 1.00 21.69 331 SER A N 1
ATOM 2714 C CA . SER A 1 332 ? 17.344 -0.614 53.571 1.00 22.41 331 SER A CA 1
ATOM 2715 C C . SER A 1 332 ? 17.095 -0.500 55.068 1.00 22.89 331 SER A C 1
ATOM 2716 O O . SER A 1 332 ? 16.716 -1.484 55.720 1.00 22.69 331 SER A O 1
ATOM 2719 N N . ALA A 1 333 ? 17.313 0.700 55.608 1.00 23.73 332 ALA A N 1
ATOM 2720 C CA . ALA A 1 333 ? 16.936 1.018 56.991 1.00 24.93 332 ALA A CA 1
ATOM 2721 C C . ALA A 1 333 ? 16.022 2.240 57.004 1.00 26.23 332 ALA A C 1
ATOM 2722 O O . ALA A 1 333 ? 16.512 3.392 56.943 1.00 27.13 332 ALA A O 1
#